Protein 1V5I (pdb70)

Foldseek 3Di:
DEAEWLQLVVLPLVVLVVVVQQLAPAFEEEAWQAAQCPAPQDHAQEEFELDPVDGDRNDRLAFVSNFLRFQQARADDDDYYGHSRNNHHYYRYHQAHNVGDHDLVSSLVSLVVCLVVVHQEYEAADFDADDDPSSLVSLVVSLVSQHQYEYEQFQQADDPQDWPGGPPLQHQSYAYEFADDSVQHGDRRTTFALSHAAYTHFFQTWGDGPPNDIGGDGGSSGRSSLRSLLSSLCSLVVPDTSVLLSVLQRVQADADDDCRRGHSHHGRSVRSSD/DQAKKKFKWQLVDDPVNQVVLQVVQVVVPKHWDAWDDDRRTTITMIGGDVVSVVVQVVCDVPGTVDMGHDDDDDPD

Structure (mmCIF, N/CA/C/O backbone):
data_1V5I
#
_entry.id   1V5I
#
_cell.length_a   77.700
_cell.length_b   71.800
_cell.length_c   94.500
_cell.angle_alpha   90.00
_cell.angle_beta   90.00
_cell.angle_gamma   90.00
#
_symmetry.space_group_name_H-M   'P 21 21 21'
#
loop_
_entity.id
_entity.type
_entity.pdbx_description
1 polymer "Subtilisin BPN'"
2 polymer 'IA-1=serine proteinase inhibitor'
3 non-polymer 'SULFATE ION'
4 non-polymer 'CALCIUM ION'
5 non-polymer GLYCEROL
6 water water
#
loop_
_atom_site.group_PDB
_atom_site.id
_atom_site.type_symbol
_atom_site.label_atom_id
_atom_site.label_alt_id
_atom_site.label_comp_id
_atom_site.label_asym_id
_atom_site.label_entity_id
_atom_site.label_seq_id
_atom_site.pdbx_PDB_ins_code
_atom_site.Cartn_x
_atom_site.Cartn_y
_atom_site.Cartn_z
_atom_site.occupancy
_atom_site.B_iso_or_equiv
_atom_site.auth_seq_id
_atom_site.auth_comp_id
_atom_site.auth_asym_id
_atom_site.auth_atom_id
_atom_site.pdbx_PDB_model_num
ATOM 1 N N . ALA A 1 1 ? 20.841 26.042 34.038 1.00 27.08 1 ALA A N 1
ATOM 2 C CA . ALA A 1 1 ? 20.299 24.825 34.705 1.00 25.46 1 ALA A CA 1
ATOM 3 C C . ALA A 1 1 ? 19.031 24.358 34.003 1.00 24.38 1 ALA A C 1
ATOM 4 O O . ALA A 1 1 ? 18.344 25.144 33.353 1.00 25.48 1 ALA A O 1
ATOM 6 N N . GLN A 1 2 ? 18.726 23.073 34.141 1.00 22.27 2 GLN A N 1
ATOM 7 C CA . GLN A 1 2 ? 17.537 22.505 33.522 1.00 20.63 2 GLN A CA 1
ATOM 8 C C . GLN A 1 2 ? 16.378 22.437 34.503 1.00 20.64 2 GLN A C 1
ATOM 9 O O . GLN A 1 2 ? 16.560 22.104 35.675 1.00 21.10 2 GLN A O 1
ATOM 15 N N . SER A 1 3 ? 15.187 22.759 34.013 1.00 19.05 3 SER A N 1
ATOM 16 C CA . SER A 1 3 ? 13.983 22.718 34.825 1.00 19.03 3 SER A CA 1
ATOM 17 C C . SER A 1 3 ? 13.059 21.641 34.282 1.00 18.14 3 SER A C 1
ATOM 18 O O . SER A 1 3 ? 12.959 21.453 33.071 1.00 19.70 3 SER A O 1
ATOM 21 N N . VAL A 1 4 ? 12.397 20.921 35.176 1.00 16.34 4 VAL A N 1
ATOM 22 C CA . VAL A 1 4 ? 11.464 19.886 34.758 1.00 15.67 4 VAL A CA 1
ATOM 23 C C . VAL A 1 4 ? 10.064 20.479 34.872 1.00 14.70 4 VAL A C 1
ATOM 24 O O . VAL A 1 4 ? 9.582 20.743 35.972 1.00 15.03 4 VAL A O 1
ATOM 28 N N . PRO A 1 5 ? 9.398 20.721 33.732 1.00 13.75 5 PRO A N 1
ATOM 29 C CA . PRO A 1 5 ? 8.049 21.291 33.778 1.00 13.58 5 PRO A CA 1
ATOM 30 C C . PRO A 1 5 ? 7.140 20.430 34.656 1.00 12.83 5 PRO A C 1
ATOM 31 O O . PRO A 1 5 ? 7.225 19.203 34.632 1.00 13.18 5 PRO A O 1
ATOM 35 N N . TYR A 1 6 ? 6.267 21.072 35.423 1.00 13.20 6 TYR A N 1
ATOM 36 C CA . TYR A 1 6 ? 5.385 20.344 36.326 1.00 12.90 6 TYR A CA 1
ATOM 37 C C . TYR A 1 6 ? 4.609 19.210 35.659 1.00 13.60 6 TYR A C 1
ATOM 38 O O . TYR A 1 6 ? 4.390 18.165 36.270 1.00 13.41 6 TYR A O 1
ATOM 47 N N . GLY A 1 7 ? 4.203 19.415 34.408 1.00 12.53 7 GLY A N 1
ATOM 48 C CA . GLY A 1 7 ? 3.433 18.403 33.701 1.00 12.57 7 GLY A CA 1
ATOM 49 C C . GLY A 1 7 ? 4.171 17.098 33.481 1.00 11.97 7 GLY A C 1
ATOM 50 O O . GLY A 1 7 ? 3.568 16.023 33.509 1.00 11.48 7 GLY A O 1
ATOM 51 N N . VAL A 1 8 ? 5.475 17.189 33.251 1.00 11.75 8 VAL A N 1
ATOM 52 C CA . VAL A 1 8 ? 6.294 16.004 33.034 1.00 12.26 8 VAL A CA 1
ATOM 53 C C . VAL A 1 8 ? 6.323 15.170 34.311 1.00 13.05 8 VAL A C 1
ATOM 54 O O . VAL A 1 8 ? 6.237 13.941 34.263 1.00 13.00 8 VAL A O 1
ATOM 58 N N . SER A 1 9 ? 6.430 15.842 35.453 1.00 12.77 9 SER A N 1
ATOM 59 C CA . SER A 1 9 ? 6.447 15.154 36.738 1.00 13.84 9 SER A CA 1
ATOM 60 C C . SER A 1 9 ? 5.051 14.634 37.072 1.00 13.06 9 SER A C 1
ATOM 61 O O . SER A 1 9 ? 4.899 13.546 37.631 1.00 13.90 9 SER A O 1
ATOM 64 N N . GLN A 1 10 ? 4.030 15.406 36.710 1.00 13.16 10 GLN A N 1
ATOM 65 C CA . GLN A 1 10 ? 2.652 15.033 37.004 1.00 12.81 10 GLN A CA 1
ATOM 66 C C . GLN A 1 10 ? 2.232 13.702 36.385 1.00 13.40 10 GLN A C 1
ATOM 67 O O . GLN A 1 10 ? 1.479 12.943 36.998 1.00 14.83 10 GLN A O 1
ATOM 73 N N . ILE A 1 11 ? 2.711 13.410 35.178 1.00 12.83 11 ILE A N 1
ATOM 74 C CA . ILE A 1 11 ? 2.355 12.147 34.533 1.00 12.44 11 ILE A CA 1
ATOM 75 C C . ILE A 1 11 ? 3.325 11.035 34.924 1.00 13.60 11 ILE A C 1
ATOM 76 O O . ILE A 1 11 ? 3.236 9.913 34.422 1.00 14.04 11 ILE A O 1
ATOM 81 N N . LYS A 1 12 ? 4.244 11.365 35.830 1.00 13.99 12 LYS A N 1
ATOM 82 C CA . LYS A 1 12 ? 5.242 10.435 36.358 1.00 15.09 12 LYS A CA 1
ATOM 83 C C . LYS A 1 12 ? 6.300 9.930 35.377 1.00 14.75 12 LYS A C 1
ATOM 84 O O . LYS A 1 12 ? 6.769 8.794 35.484 1.00 16.26 12 LYS A O 1
ATOM 90 N N . ALA A 1 13 ? 6.697 10.781 34.438 1.00 13.68 13 ALA A N 1
ATOM 91 C CA . ALA A 1 13 ? 7.719 10.410 33.463 1.00 14.17 13 ALA A CA 1
ATOM 92 C C . ALA A 1 13 ? 9.120 10.264 34.078 1.00 14.92 13 ALA A C 1
ATOM 93 O O . ALA A 1 13 ? 9.885 9.389 33.675 1.00 14.53 13 ALA A O 1
ATOM 95 N N . PRO A 1 14 ? 9.479 11.121 35.052 1.00 15.33 14 PRO A N 1
ATOM 96 C CA . PRO A 1 14 ? 10.808 11.023 35.669 1.00 16.10 14 PRO A CA 1
ATOM 97 C C . PRO A 1 14 ? 11.121 9.649 36.254 1.00 17.01 14 PRO A C 1
ATOM 98 O O . PRO A 1 14 ? 12.268 9.207 36.234 1.00 17.16 14 PRO A O 1
ATOM 102 N N . ALA A 1 15 ? 10.102 8.977 36.777 1.00 17.61 15 ALA A N 1
ATOM 103 C CA . ALA A 1 15 ? 10.299 7.653 37.352 1.00 18.37 15 ALA A CA 1
ATOM 104 C C . ALA A 1 15 ? 10.849 6.710 36.287 1.00 18.40 15 ALA A C 1
ATOM 105 O O . ALA A 1 15 ? 11.737 5.904 36.560 1.00 19.84 15 ALA A O 1
ATOM 107 N N . LEU A 1 16 ? 10.328 6.815 35.068 1.00 17.35 16 LEU A N 1
ATOM 108 C CA . LEU A 1 16 ? 10.799 5.958 33.989 1.00 16.58 16 LEU A CA 1
ATOM 109 C C . LEU A 1 16 ? 12.186 6.376 33.515 1.00 16.67 16 LEU A C 1
ATOM 110 O O . LEU A 1 16 ? 13.007 5.531 33.161 1.00 16.11 16 LEU A O 1
ATOM 115 N N . HIS A 1 17 ? 12.448 7.680 33.506 1.00 16.44 17 HIS A N 1
ATOM 116 C CA . HIS A 1 17 ? 13.753 8.179 33.087 1.00 16.67 17 HIS A CA 1
ATOM 117 C C . HIS A 1 17 ? 14.841 7.575 33.971 1.00 17.82 17 HIS A C 1
ATOM 118 O O . HIS A 1 17 ? 15.886 7.151 33.483 1.00 18.07 17 HIS A O 1
ATOM 125 N N . SER A 1 18 ? 14.583 7.540 35.275 1.00 19.66 18 SER A N 1
ATOM 126 C CA . SER A 1 18 ? 15.549 7.003 36.227 1.00 21.49 18 SER A CA 1
ATOM 127 C C . SER A 1 18 ? 15.798 5.515 36.021 1.00 21.97 18 SER A C 1
ATOM 128 O O . SER A 1 18 ? 16.806 4.981 36.483 1.00 23.72 18 SER A O 1
ATOM 131 N N . GLN A 1 19 ? 14.880 4.848 35.328 1.00 20.86 19 GLN A N 1
ATOM 132 C CA . GLN A 1 19 ? 15.016 3.422 35.056 1.00 20.37 19 GLN A CA 1
ATOM 133 C C . GLN A 1 19 ? 15.653 3.181 33.694 1.00 19.69 19 GLN A C 1
ATOM 134 O O . GLN A 1 19 ? 15.830 2.038 33.274 1.00 21.58 19 GLN A O 1
ATOM 140 N N . GLY A 1 20 ? 15.992 4.265 33.004 1.00 19.26 20 GLY A N 1
ATOM 141 C CA . GLY A 1 20 ? 16.623 4.142 31.705 1.00 18.41 20 GLY A CA 1
ATOM 142 C C . GLY A 1 20 ? 15.687 4.191 30.513 1.00 17.40 20 GLY A C 1
ATOM 143 O O . GLY A 1 20 ? 16.120 3.961 29.386 1.00 18.86 20 GLY A O 1
ATOM 144 N N . TYR A 1 21 ? 14.412 4.486 30.749 1.00 16.08 21 TYR A N 1
ATOM 145 C CA . TYR A 1 21 ? 13.440 4.563 29.660 1.00 15.08 21 TYR A CA 1
ATOM 146 C C . TYR A 1 21 ? 13.176 6.026 29.340 1.00 14.37 21 TYR A C 1
ATOM 147 O O . TYR A 1 21 ? 12.533 6.738 30.116 1.00 14.12 21 TYR A O 1
ATOM 156 N N . THR A 1 22 ? 13.680 6.458 28.188 1.00 13.65 22 THR A N 1
ATOM 157 C CA . THR A 1 22 ? 13.558 7.844 27.760 1.00 13.87 22 THR A CA 1
ATOM 158 C C . THR A 1 22 ? 13.036 8.030 26.339 1.00 13.17 22 THR A C 1
ATOM 159 O O . THR A 1 22 ? 13.100 9.135 25.795 1.00 13.82 22 THR A O 1
ATOM 163 N N . GLY A 1 23 ? 12.532 6.953 25.742 1.00 12.92 23 GLY A N 1
ATOM 164 C CA . GLY A 1 23 ? 11.997 7.029 24.392 1.00 12.76 23 GLY A CA 1
ATOM 165 C C . GLY A 1 23 ? 13.010 6.808 23.284 1.00 12.66 23 GLY A C 1
ATOM 166 O O . GLY A 1 23 ? 12.738 7.101 22.117 1.00 12.31 23 GLY A O 1
ATOM 167 N N . SER A 1 24 ? 14.178 6.282 23.640 1.00 13.39 24 SER A N 1
ATOM 168 C CA . SER A 1 24 ? 15.231 6.032 22.663 1.00 15.74 24 SER A CA 1
ATOM 169 C C . SER A 1 24 ? 14.761 5.159 21.506 1.00 15.97 24 SER A C 1
ATOM 170 O O . SER A 1 24 ? 14.111 4.135 21.710 1.00 16.49 24 SER A O 1
ATOM 173 N N . ASN A 1 25 ? 15.097 5.582 20.293 1.00 17.53 25 ASN A N 1
ATOM 174 C CA . ASN A 1 25 ? 14.758 4.851 19.077 1.00 19.04 25 ASN A CA 1
ATOM 175 C C . ASN A 1 25 ? 13.281 4.839 18.700 1.00 18.36 25 ASN A C 1
ATOM 176 O O . ASN A 1 25 ? 12.880 4.114 17.788 1.00 20.35 25 ASN A O 1
ATOM 181 N N . VAL A 1 26 ? 12.466 5.623 19.396 1.00 14.37 26 VAL A N 1
ATOM 182 C CA . VAL A 1 26 ? 11.048 5.689 19.058 1.00 12.78 26 VAL A CA 1
ATOM 183 C C . VAL A 1 26 ? 10.864 6.926 18.187 1.00 11.08 26 VAL A C 1
ATOM 184 O O . VAL A 1 26 ? 11.318 8.015 18.542 1.00 12.87 26 VAL A O 1
ATOM 188 N N . LYS A 1 27 ? 10.212 6.751 17.041 1.00 10.88 27 LYS A N 1
ATOM 189 C CA . LYS A 1 27 ? 9.994 7.847 16.105 1.00 10.47 27 LYS A CA 1
ATOM 190 C C . LYS A 1 27 ? 8.647 8.519 16.328 1.00 9.47 27 LYS A C 1
ATOM 191 O O . LYS A 1 27 ? 7.599 7.893 16.194 1.00 10.23 27 LYS A O 1
ATOM 197 N N . VAL A 1 28 ? 8.691 9.800 16.673 1.00 9.45 28 VAL A N 1
ATOM 198 C CA . VAL A 1 28 ? 7.484 10.574 16.933 1.00 9.73 28 VAL A CA 1
ATOM 199 C C . VAL A 1 28 ? 7.352 11.704 15.925 1.00 9.69 28 VAL A C 1
ATOM 200 O O . VAL A 1 28 ? 8.230 12.562 15.823 1.00 10.66 28 VAL A O 1
ATOM 204 N N . ALA A 1 29 ? 6.256 11.694 15.177 1.00 9.75 29 ALA A N 1
ATOM 205 C CA . ALA A 1 29 ? 6.006 12.734 14.198 1.00 8.70 29 ALA A CA 1
ATOM 206 C C . ALA A 1 29 ? 5.146 13.810 14.839 1.00 8.86 29 ALA A C 1
ATOM 207 O O . ALA A 1 29 ? 4.050 13.530 15.330 1.00 10.03 29 ALA A O 1
ATOM 209 N N . VAL A 1 30 ? 5.664 15.032 14.863 1.00 8.52 30 VAL A N 1
ATOM 210 C CA . VAL A 1 30 ? 4.926 16.164 15.400 1.00 8.27 30 VAL A CA 1
ATOM 211 C C . VAL A 1 30 ? 4.340 16.829 14.158 1.00 7.95 30 VAL A C 1
ATOM 212 O O . VAL A 1 30 ? 5.034 17.530 13.426 1.00 9.17 30 VAL A O 1
ATOM 216 N N . ILE A 1 31 ? 3.069 16.539 13.899 1.00 8.62 31 ILE A N 1
ATOM 217 C CA . ILE A 1 31 ? 2.360 17.076 12.742 1.00 7.76 31 ILE A CA 1
ATOM 218 C C . ILE A 1 31 ? 1.833 18.408 13.237 1.00 8.32 31 ILE A C 1
ATOM 219 O O . ILE A 1 31 ? 0.839 18.475 13.960 1.00 9.93 31 ILE A O 1
ATOM 224 N N . ASP A 1 32 ? 2.515 19.475 12.835 1.00 9.01 32 ASP A N 1
ATOM 225 C CA . ASP A 1 32 ? 2.200 20.797 13.353 1.00 9.15 32 ASP A CA 1
ATOM 226 C C . ASP A 1 32 ? 2.743 21.901 12.438 1.00 9.13 32 ASP A C 1
ATOM 227 O O . ASP A 1 32 ? 2.785 21.742 11.218 1.00 8.95 32 ASP A O 1
ATOM 232 N N . SER A 1 33 ? 3.184 23.005 13.036 1.00 9.63 33 SER A N 1
ATOM 233 C CA . SER A 1 33 ? 3.698 24.145 12.277 1.00 8.92 33 SER A CA 1
ATOM 234 C C . SER A 1 33 ? 5.197 24.079 12.002 1.00 10.32 33 SER A C 1
ATOM 235 O O . SER A 1 33 ? 5.802 25.084 11.623 1.00 10.24 33 SER A O 1
ATOM 238 N N . GLY A 1 34 ? 5.777 22.894 12.174 1.00 9.54 34 GLY A N 1
ATOM 239 C CA . GLY A 1 34 ? 7.205 22.711 11.973 1.00 10.24 34 GLY A CA 1
ATOM 240 C C . GLY A 1 34 ? 7.895 22.656 13.325 1.00 10.23 34 GLY A C 1
ATOM 241 O O . GLY A 1 34 ? 7.233 22.731 14.358 1.00 10.44 34 GLY A O 1
ATOM 242 N N . ILE A 1 35 ? 9.215 22.493 13.329 1.00 9.11 35 ILE A N 1
ATOM 243 C CA . ILE A 1 35 ? 9.984 22.465 14.575 1.00 9.64 35 ILE A CA 1
ATOM 244 C C . ILE A 1 35 ? 11.297 23.188 14.326 1.00 10.40 35 ILE A C 1
ATOM 245 O O . ILE A 1 35 ? 11.982 22.896 13.343 1.00 10.90 35 ILE A O 1
ATOM 250 N N . ASP A 1 36 ? 11.647 24.125 15.202 1.00 11.16 36 ASP A N 1
ATOM 251 C CA . ASP A 1 36 ? 12.910 24.840 15.065 1.00 11.15 36 ASP A CA 1
ATOM 252 C C . ASP A 1 36 ? 14.026 23.859 15.413 1.00 11.43 36 ASP A C 1
ATOM 253 O O . ASP A 1 36 ? 14.367 23.661 16.583 1.00 11.82 36 ASP A O 1
ATOM 258 N N . SER A 1 37 ? 14.583 23.247 14.377 1.00 11.07 37 SER A N 1
ATOM 259 C CA . SER A 1 37 ? 15.642 22.257 14.518 1.00 11.43 37 SER A CA 1
ATOM 260 C C . SER A 1 37 ? 16.946 22.804 15.086 1.00 11.16 37 SER A C 1
ATOM 261 O O . SER A 1 37 ? 17.845 22.032 15.423 1.00 12.15 37 SER A O 1
ATOM 264 N N . SER A 1 38 ? 17.056 24.123 15.182 1.00 11.94 38 SER A N 1
ATOM 265 C CA . SER A 1 38 ? 18.277 24.729 15.699 1.00 12.70 38 SER A CA 1
ATOM 266 C C . SER A 1 38 ? 18.229 24.963 17.202 1.00 12.82 38 SER A C 1
ATOM 267 O O . SER A 1 38 ? 19.223 25.365 17.796 1.00 13.88 38 SER A O 1
ATOM 270 N N . HIS A 1 39 ? 17.082 24.715 17.824 1.00 12.37 39 HIS A N 1
ATOM 271 C CA . HIS A 1 39 ? 16.973 24.942 19.259 1.00 11.20 39 HIS A CA 1
ATOM 272 C C . HIS A 1 39 ? 17.974 24.083 20.027 1.00 11.48 39 HIS A C 1
ATOM 273 O O . HIS A 1 39 ? 18.054 22.876 19.824 1.00 11.62 39 HIS A O 1
ATOM 280 N N . PRO A 1 40 ? 18.752 24.702 20.930 1.00 12.47 40 PRO A N 1
ATOM 281 C CA . PRO A 1 40 ? 19.748 23.962 21.712 1.00 13.52 40 PRO A CA 1
ATOM 282 C C . PRO A 1 40 ? 19.173 22.810 22.526 1.00 12.76 40 PRO A C 1
ATOM 283 O O . PRO A 1 40 ? 19.874 21.842 22.825 1.00 14.21 40 PRO A O 1
ATOM 287 N N . ASP A 1 41 ? 17.898 22.912 22.882 1.00 13.09 41 ASP A N 1
ATOM 288 C CA . ASP A 1 41 ? 17.281 21.871 23.687 1.00 12.59 41 ASP A CA 1
ATOM 289 C C . ASP A 1 41 ? 16.442 20.876 22.896 1.00 11.52 41 ASP A C 1
ATOM 290 O O . ASP A 1 41 ? 15.650 20.128 23.469 1.00 12.29 41 ASP A O 1
ATOM 295 N N . LEU A 1 42 ? 16.628 20.864 21.580 1.00 12.28 42 LEU A N 1
ATOM 296 C CA . LEU A 1 42 ? 15.907 19.942 20.711 1.00 11.19 42 LEU A CA 1
ATOM 297 C C . LEU A 1 42 ? 16.830 19.324 19.677 1.00 12.66 42 LEU A C 1
ATOM 298 O O . LEU A 1 42 ? 17.767 19.965 19.209 1.00 13.12 42 LEU A O 1
ATOM 303 N N . LYS A 1 43 ? 16.560 18.071 19.337 1.00 13.00 43 LYS A N 1
ATOM 304 C CA . LYS A 1 43 ? 17.294 17.375 18.290 1.00 12.31 43 LYS A CA 1
ATOM 305 C C . LYS A 1 43 ? 16.195 16.887 17.361 1.00 12.87 43 LYS A C 1
ATOM 306 O O . LYS A 1 43 ? 15.269 16.208 17.803 1.00 13.86 43 LYS A O 1
ATOM 312 N N . VAL A 1 44 ? 16.271 17.257 16.088 1.00 11.97 44 VAL A N 1
ATOM 313 C CA . VAL A 1 44 ? 15.264 16.832 15.126 1.00 11.67 44 VAL A CA 1
ATOM 314 C C . VAL A 1 44 ? 15.900 15.820 14.179 1.00 11.68 44 VAL A C 1
ATOM 315 O O . VAL A 1 44 ? 16.932 16.090 13.565 1.00 11.81 44 VAL A O 1
ATOM 319 N N . ALA A 1 45 ? 15.279 14.649 14.071 1.00 11.56 45 ALA A N 1
ATOM 320 C CA . ALA A 1 45 ? 15.796 13.562 13.239 1.00 11.31 45 ALA A CA 1
ATOM 321 C C . ALA A 1 45 ? 15.487 13.663 11.748 1.00 11.15 45 ALA A C 1
ATOM 322 O O . ALA A 1 45 ? 16.207 13.104 10.919 1.00 12.69 45 ALA A O 1
ATOM 324 N N . GLY A 1 46 ? 14.418 14.370 11.407 1.00 10.51 46 GLY A N 1
ATOM 325 C CA . GLY A 1 46 ? 14.037 14.505 10.015 1.00 10.36 46 GLY A CA 1
ATOM 326 C C . GLY A 1 46 ? 12.654 15.110 9.921 1.00 10.56 46 GLY A C 1
ATOM 327 O O . GLY A 1 46 ? 12.162 15.675 10.894 1.00 10.37 46 GLY A O 1
ATOM 328 N N . GLY A 1 47 ? 12.028 14.990 8.757 1.00 10.26 47 GLY A N 1
ATOM 329 C CA . GLY A 1 47 ? 10.703 15.549 8.576 1.00 11.20 47 GLY A CA 1
ATOM 330 C C . GLY A 1 47 ? 10.426 15.945 7.140 1.00 11.21 47 GLY A C 1
ATOM 331 O O . GLY A 1 47 ? 11.216 15.663 6.229 1.00 12.49 47 GLY A O 1
ATOM 332 N N . ALA A 1 48 ? 9.297 16.612 6.940 1.00 10.82 48 ALA A N 1
ATOM 333 C CA . ALA A 1 48 ? 8.887 17.051 5.619 1.00 10.56 48 ALA A CA 1
ATOM 334 C C . ALA A 1 48 ? 7.799 18.099 5.765 1.00 10.43 48 ALA A C 1
ATOM 335 O O . ALA A 1 48 ? 7.055 18.100 6.750 1.00 10.93 48 ALA A O 1
ATOM 337 N N . SER A 1 49 ? 7.709 18.999 4.794 1.00 10.27 49 SER A N 1
ATOM 338 C CA . SER A 1 49 ? 6.682 20.026 4.839 1.00 9.40 49 SER A CA 1
ATOM 339 C C . SER A 1 49 ? 5.630 19.824 3.766 1.00 10.19 49 SER A C 1
ATOM 340 O O . SER A 1 49 ? 5.949 19.582 2.597 1.00 12.25 49 SER A O 1
ATOM 343 N N . MET A 1 50 ? 4.373 19.939 4.178 1.00 10.31 50 MET A N 1
ATOM 344 C CA . MET A 1 50 ? 3.238 19.798 3.278 1.00 10.56 50 MET A CA 1
ATOM 345 C C . MET A 1 50 ? 2.587 21.157 3.031 1.00 11.09 50 MET A C 1
ATOM 346 O O . MET A 1 50 ? 1.531 21.237 2.407 1.00 13.26 50 MET A O 1
ATOM 351 N N . VAL A 1 51 ? 3.208 22.221 3.535 1.00 10.38 51 VAL A N 1
ATOM 352 C CA . VAL A 1 51 ? 2.677 23.570 3.349 1.00 11.32 51 VAL A CA 1
ATOM 353 C C . VAL A 1 51 ? 3.297 24.142 2.074 1.00 12.48 51 VAL A C 1
ATOM 354 O O . VAL A 1 51 ? 4.498 24.394 2.016 1.00 12.97 51 VAL A O 1
ATOM 358 N N . PRO A 1 52 ? 2.476 24.356 1.034 1.00 13.74 52 PRO A N 1
ATOM 359 C CA . PRO A 1 52 ? 2.938 24.889 -0.251 1.00 15.47 52 PRO A CA 1
ATOM 360 C C . PRO A 1 52 ? 3.863 26.102 -0.205 1.00 15.87 52 PRO A C 1
ATOM 361 O O . PRO A 1 52 ? 4.895 26.120 -0.877 1.00 18.04 52 PRO A O 1
ATOM 365 N N . SER A 1 53 ? 3.495 27.106 0.583 1.00 16.45 53 SER A N 1
ATOM 366 C CA . SER A 1 53 ? 4.282 28.333 0.678 1.00 18.05 53 SER A CA 1
ATOM 367 C C . SER A 1 53 ? 5.404 28.321 1.716 1.00 16.60 53 SER A C 1
ATOM 368 O O . SER A 1 53 ? 6.145 29.297 1.839 1.00 17.55 53 SER A O 1
ATOM 371 N N . GLU A 1 54 ? 5.521 27.228 2.466 1.00 15.60 54 GLU A N 1
ATOM 372 C CA . GLU A 1 54 ? 6.556 27.090 3.491 1.00 15.15 54 GLU A CA 1
ATOM 373 C C . GLU A 1 54 ? 7.127 25.685 3.391 1.00 15.07 54 GLU A C 1
ATOM 374 O O . GLU A 1 54 ? 6.775 24.803 4.173 1.00 14.84 54 GLU A O 1
ATOM 380 N N . THR A 1 55 ? 8.029 25.495 2.435 1.00 14.77 55 THR A N 1
ATOM 381 C CA . THR A 1 55 ? 8.624 24.194 2.167 1.00 15.43 55 THR A CA 1
ATOM 382 C C . THR A 1 55 ? 9.650 23.654 3.155 1.00 13.67 55 THR A C 1
ATOM 383 O O . THR A 1 55 ? 10.040 22.495 3.047 1.00 14.72 55 THR A O 1
ATOM 387 N N . ASN A 1 56 ? 10.085 24.473 4.109 1.00 13.26 56 ASN A N 1
ATOM 388 C CA . ASN A 1 56 ? 11.082 24.035 5.091 1.00 12.53 56 ASN A CA 1
ATOM 389 C C . ASN A 1 56 ? 10.407 23.626 6.401 1.00 11.31 56 ASN A C 1
ATOM 390 O O . ASN A 1 56 ? 9.934 24.473 7.152 1.00 11.77 56 ASN A O 1
ATOM 395 N N . PRO A 1 57 ? 10.371 22.318 6.700 1.00 10.94 57 PRO A N 1
ATOM 396 C CA . PRO A 1 57 ? 9.729 21.864 7.940 1.00 11.09 57 PRO A CA 1
ATOM 397 C C . PRO A 1 57 ? 10.496 22.200 9.214 1.00 10.65 57 PRO A C 1
ATOM 398 O O . PRO A 1 57 ? 9.954 22.099 10.317 1.00 11.08 57 PRO A O 1
ATOM 402 N N . PHE A 1 58 ? 11.750 22.610 9.054 1.00 10.39 58 PHE A N 1
ATOM 403 C CA . PHE A 1 58 ? 12.611 22.922 10.184 1.00 10.46 58 PHE A CA 1
ATOM 404 C C . PHE A 1 58 ? 12.643 24.396 10.538 1.00 10.36 58 PHE A C 1
ATOM 405 O O . PHE A 1 58 ? 13.472 24.845 11.334 1.00 11.82 58 PHE A O 1
ATOM 413 N N . GLN A 1 59 ? 11.739 25.143 9.918 1.00 10.81 59 GLN A N 1
ATOM 414 C CA . GLN A 1 59 ? 11.584 26.557 10.202 1.00 11.87 59 GLN A CA 1
ATOM 415 C C . GLN A 1 59 ? 10.149 26.679 10.704 1.00 12.57 59 GLN A C 1
ATOM 416 O O . GLN A 1 59 ? 9.191 26.536 9.939 1.00 13.50 59 GLN A O 1
ATOM 422 N N . ASP A 1 60 ? 10.013 26.887 12.007 1.00 11.53 60 ASP A N 1
ATOM 423 C CA . ASP A 1 60 ? 8.707 27.029 12.632 1.00 11.83 60 ASP A CA 1
ATOM 424 C C . ASP A 1 60 ? 8.422 28.515 12.723 1.00 11.77 60 ASP A C 1
ATOM 425 O O . ASP A 1 60 ? 8.933 29.200 13.605 1.00 12.82 60 ASP A O 1
ATOM 430 N N . ASN A 1 61 ? 7.607 29.002 11.797 1.00 12.11 61 ASN A N 1
ATOM 431 C CA . ASN A 1 61 ? 7.266 30.415 11.737 1.00 13.04 61 ASN A CA 1
ATOM 432 C C . ASN A 1 61 ? 6.108 30.814 12.642 1.00 13.51 61 ASN A C 1
ATOM 433 O O . ASN A 1 61 ? 5.708 31.975 12.668 1.00 15.06 61 ASN A O 1
ATOM 438 N N . ASN A 1 62 ? 5.574 29.852 13.387 1.00 12.07 62 ASN A N 1
ATOM 439 C CA . ASN A 1 62 ? 4.468 30.129 14.297 1.00 12.01 62 ASN A CA 1
ATOM 440 C C . ASN A 1 62 ? 4.918 30.091 15.762 1.00 12.29 62 ASN A C 1
ATOM 441 O O . ASN A 1 62 ? 4.637 31.022 16.519 1.00 13.54 62 ASN A O 1
ATOM 446 N N . SER A 1 63 ? 5.606 29.005 16.127 1.00 11.11 63 SER A N 1
ATOM 447 C CA . SER A 1 63 ? 6.157 28.719 17.467 1.00 10.61 63 SER A CA 1
ATOM 448 C C . SER A 1 63 ? 5.466 27.514 18.102 1.00 10.09 63 SER A C 1
ATOM 449 O O . SER A 1 63 ? 6.038 26.824 18.951 1.00 10.45 63 SER A O 1
ATOM 452 N N . HIS A 1 64 ? 4.243 27.258 17.661 1.00 10.11 64 HIS A N 1
ATOM 453 C CA . HIS A 1 64 ? 3.418 26.173 18.182 1.00 9.13 64 HIS A CA 1
ATOM 454 C C . HIS A 1 64 ? 4.067 24.790 18.090 1.00 8.70 64 HIS A C 1
ATOM 455 O O . HIS A 1 64 ? 4.152 24.070 19.090 1.00 9.81 64 HIS A O 1
ATOM 462 N N . GLY A 1 65 ? 4.527 24.425 16.897 1.00 9.01 65 GLY A N 1
ATOM 463 C CA . GLY A 1 65 ? 5.146 23.123 16.702 1.00 10.20 65 GLY A CA 1
ATOM 464 C C . GLY A 1 65 ? 6.375 22.888 17.555 1.00 9.24 65 GLY A C 1
ATOM 465 O O . GLY A 1 65 ? 6.608 21.779 18.040 1.00 9.75 65 GLY A O 1
ATOM 466 N N . THR A 1 66 ? 7.172 23.934 17.737 1.00 8.49 66 THR A N 1
ATOM 467 C CA . THR A 1 66 ? 8.382 23.831 18.539 1.00 9.37 66 THR A CA 1
ATOM 468 C C . THR A 1 66 ? 8.029 23.610 20.006 1.00 9.71 66 THR A C 1
ATOM 469 O O . THR A 1 66 ? 8.698 22.851 20.709 1.00 9.31 66 THR A O 1
ATOM 473 N N . HIS A 1 67 ? 6.971 24.270 20.465 1.00 9.59 67 HIS A N 1
ATOM 474 C CA . HIS A 1 67 ? 6.533 24.123 21.847 1.00 9.16 67 HIS A CA 1
ATOM 475 C C . HIS A 1 67 ? 6.047 22.690 22.074 1.00 9.34 67 HIS A C 1
ATOM 476 O O . HIS A 1 67 ? 6.427 22.030 23.044 1.00 9.94 67 HIS A O 1
ATOM 483 N N . VAL A 1 68 ? 5.214 22.210 21.161 1.00 8.66 68 VAL A N 1
ATOM 484 C CA . VAL A 1 68 ? 4.686 20.855 21.243 1.00 8.90 68 VAL A CA 1
ATOM 485 C C . VAL A 1 68 ? 5.840 19.850 21.240 1.00 9.82 68 VAL A C 1
ATOM 486 O O . VAL A 1 68 ? 5.865 18.912 22.041 1.00 9.25 68 VAL A O 1
ATOM 490 N N . ALA A 1 69 ? 6.803 20.065 20.348 1.00 8.81 69 ALA A N 1
ATOM 491 C CA . ALA A 1 69 ? 7.957 19.181 20.235 1.00 10.14 69 ALA A CA 1
ATOM 492 C C . ALA A 1 69 ? 8.750 19.118 21.537 1.00 9.49 69 ALA A C 1
ATOM 493 O O . ALA A 1 69 ? 9.222 18.054 21.933 1.00 9.16 69 ALA A O 1
ATOM 495 N N . GLY A 1 70 ? 8.905 20.263 22.195 1.00 9.25 70 GLY A N 1
ATOM 496 C CA . GLY A 1 70 ? 9.645 20.302 23.445 1.00 9.88 70 GLY A CA 1
ATOM 497 C C . GLY A 1 70 ? 8.986 19.502 24.552 1.00 9.50 70 GLY A C 1
ATOM 498 O O . GLY A 1 70 ? 9.669 18.931 25.404 1.00 10.64 70 GLY A O 1
ATOM 499 N N . THR A 1 71 ? 7.659 19.467 24.561 1.00 9.71 71 THR A N 1
ATOM 500 C CA . THR A 1 71 ? 6.954 18.702 25.577 1.00 9.95 71 THR A CA 1
ATOM 501 C C . THR A 1 71 ? 7.183 17.221 25.307 1.00 10.81 71 THR A C 1
ATOM 502 O O . THR A 1 71 ? 7.327 16.425 26.233 1.00 10.62 71 THR A O 1
ATOM 506 N N . VAL A 1 72 ? 7.236 16.854 24.031 1.00 10.02 72 VAL A N 1
ATOM 507 C CA . VAL A 1 72 ? 7.482 15.467 23.672 1.00 10.60 72 VAL A CA 1
ATOM 508 C C . VAL A 1 72 ? 8.917 15.053 23.972 1.00 11.13 72 VAL A C 1
ATOM 509 O O . VAL A 1 72 ? 9.147 14.020 24.602 1.00 10.66 72 VAL A O 1
ATOM 513 N N . ALA A 1 73 ? 9.885 15.863 23.544 1.00 11.00 73 ALA A N 1
ATOM 514 C CA . ALA A 1 73 ? 11.269 15.449 23.705 1.00 11.07 73 ALA A CA 1
ATOM 515 C C . ALA A 1 73 ? 12.375 16.460 23.978 1.00 10.78 73 ALA A C 1
ATOM 516 O O . ALA A 1 73 ? 13.485 16.281 23.479 1.00 11.61 73 ALA A O 1
ATOM 518 N N . ALA A 1 74 ? 12.110 17.510 24.749 1.00 10.93 74 ALA A N 1
ATOM 519 C CA . ALA A 1 74 ? 13.189 18.449 25.057 1.00 11.65 74 ALA A CA 1
ATOM 520 C C . ALA A 1 74 ? 14.306 17.594 25.665 1.00 11.72 74 ALA A C 1
ATOM 521 O O . ALA A 1 74 ? 14.055 16.726 26.505 1.00 11.73 74 ALA A O 1
ATOM 523 N N . LEU A 1 75 ? 15.536 17.838 25.228 1.00 12.22 75 LEU A N 1
ATOM 524 C CA . LEU A 1 75 ? 16.693 17.063 25.670 1.00 12.57 75 LEU A CA 1
ATOM 525 C C . LEU A 1 75 ? 16.963 17.060 27.165 1.00 13.66 75 LEU A C 1
ATOM 526 O O . LEU A 1 75 ? 16.673 18.020 27.855 1.00 14.05 75 LEU A O 1
ATOM 531 N N . ASN A 1 76 ? 17.515 15.960 27.665 1.00 14.83 76 ASN A N 1
ATOM 532 C CA . ASN A 1 76 ? 17.850 15.868 29.080 1.00 16.55 76 ASN A CA 1
ATOM 533 C C . ASN A 1 76 ? 19.317 16.261 29.186 1.00 17.31 76 ASN A C 1
ATOM 534 O O . ASN A 1 76 ? 20.209 15.492 28.827 1.00 18.83 76 ASN A O 1
ATOM 539 N N . ASN A 1 77 ? 19.552 17.478 29.660 1.00 17.53 77 ASN A N 1
ATOM 540 C CA . ASN A 1 77 ? 20.900 18.007 29.798 1.00 18.27 77 ASN A CA 1
ATOM 541 C C . ASN A 1 77 ? 20.924 19.042 30.919 1.00 18.91 77 ASN A C 1
ATOM 542 O O . ASN A 1 77 ? 20.182 18.917 31.889 1.00 19.26 77 ASN A O 1
ATOM 547 N N . SER A 1 78 ? 21.760 20.068 30.785 1.00 20.37 78 SER A N 1
ATOM 548 C CA . SER A 1 78 ? 21.859 21.090 31.821 1.00 21.62 78 SER A CA 1
ATOM 549 C C . SER A 1 78 ? 21.225 22.432 31.459 1.00 21.05 78 SER A C 1
ATOM 550 O O . SER A 1 78 ? 21.516 23.449 32.091 1.00 20.72 78 SER A O 1
ATOM 553 N N . ILE A 1 79 ? 20.354 22.440 30.455 1.00 19.60 79 ILE A N 1
ATOM 554 C CA . ILE A 1 79 ? 19.698 23.676 30.041 1.00 18.51 79 ILE A CA 1
ATOM 555 C C . ILE A 1 79 ? 18.203 23.494 29.815 1.00 17.76 79 ILE A C 1
ATOM 556 O O . ILE A 1 79 ? 17.699 22.382 29.825 1.00 16.83 79 ILE A O 1
ATOM 561 N N . GLY A 1 80 ? 17.506 24.608 29.631 1.00 17.09 80 GLY A N 1
ATOM 562 C CA . GLY A 1 80 ? 16.080 24.589 29.348 1.00 15.59 80 GLY A CA 1
ATOM 563 C C . GLY A 1 80 ? 15.125 23.732 30.155 1.00 14.90 80 GLY A C 1
ATOM 564 O O . GLY A 1 80 ? 15.084 23.796 31.383 1.00 15.37 80 GLY A O 1
ATOM 565 N N . VAL A 1 81 ? 14.334 22.933 29.443 1.00 13.67 81 VAL A N 1
ATOM 566 C CA . VAL A 1 81 ? 13.340 22.077 30.074 1.00 13.41 81 VAL A CA 1
ATOM 567 C C . VAL A 1 81 ? 13.626 20.604 29.837 1.00 12.88 81 VAL A C 1
ATOM 568 O O . VAL A 1 81 ? 14.713 20.244 29.438 1.00 13.42 81 VAL A O 1
ATOM 572 N N . LEU A 1 82 ? 12.647 19.748 30.088 1.00 13.19 82 LEU A N 1
ATOM 573 C CA . LEU A 1 82 ? 12.835 18.317 29.897 1.00 13.54 82 LEU A CA 1
ATOM 574 C C . LEU A 1 82 ? 11.573 17.746 29.290 1.00 12.11 82 LEU A C 1
ATOM 575 O O . LEU A 1 82 ? 10.483 17.977 29.798 1.00 12.74 82 LEU A O 1
ATOM 580 N N . GLY A 1 83 ? 11.720 17.011 28.195 1.00 11.49 83 GLY A N 1
ATOM 581 C CA . GLY A 1 83 ? 10.558 16.423 27.562 1.00 12.34 83 GLY A CA 1
ATOM 582 C C . GLY A 1 83 ? 10.136 15.138 28.247 1.00 11.45 83 GLY A C 1
ATOM 583 O O . GLY A 1 83 ? 10.861 14.586 29.082 1.00 12.39 83 GLY A O 1
ATOM 584 N N . VAL A 1 84 ? 8.950 14.662 27.901 1.00 11.02 84 VAL A N 1
ATOM 585 C CA . VAL A 1 84 ? 8.443 13.419 28.463 1.00 10.77 84 VAL A CA 1
ATOM 586 C C . VAL A 1 84 ? 9.321 12.257 27.998 1.00 11.82 84 VAL A C 1
ATOM 587 O O . VAL A 1 84 ? 9.620 11.346 28.770 1.00 12.26 84 VAL A O 1
ATOM 591 N N . ALA A 1 85 ? 9.731 12.304 26.732 1.00 11.13 85 ALA A N 1
ATOM 592 C CA . ALA A 1 85 ? 10.582 11.274 26.128 1.00 11.35 85 ALA A CA 1
ATOM 593 C C . ALA A 1 85 ? 11.788 12.002 25.531 1.00 11.96 85 ALA A C 1
ATOM 594 O O . ALA A 1 85 ? 11.903 12.152 24.312 1.00 11.40 85 ALA A O 1
ATOM 596 N N . PRO A 1 86 ? 12.717 12.446 26.392 1.00 12.36 86 PRO A N 1
ATOM 597 C CA . PRO A 1 86 ? 13.922 13.180 25.987 1.00 12.46 86 PRO A CA 1
ATOM 598 C C . PRO A 1 86 ? 14.854 12.549 24.956 1.00 13.08 86 PRO A C 1
ATOM 599 O O . PRO A 1 86 ? 15.667 13.248 24.355 1.00 13.99 86 PRO A O 1
ATOM 603 N N . SER A 1 87 ? 14.742 11.242 24.746 1.00 12.43 87 SER A N 1
ATOM 604 C CA . SER A 1 87 ? 15.595 10.563 23.775 1.00 13.01 87 SER A CA 1
ATOM 605 C C . SER A 1 87 ? 14.845 10.162 22.510 1.00 12.35 87 SER A C 1
ATOM 606 O O . SER A 1 87 ? 15.411 9.530 21.625 1.00 13.80 87 SER A O 1
ATOM 609 N N . ALA A 1 88 ? 13.572 10.531 22.421 1.00 11.84 88 ALA A N 1
ATOM 610 C CA . ALA A 1 88 ? 12.781 10.177 21.251 1.00 11.44 88 ALA A CA 1
ATOM 611 C C . ALA A 1 88 ? 13.310 10.844 19.990 1.00 12.10 88 ALA A C 1
ATOM 612 O O . ALA A 1 88 ? 13.902 11.923 20.050 1.00 12.59 88 ALA A O 1
ATOM 614 N N . SER A 1 89 ? 13.099 10.191 18.851 1.00 11.78 89 SER A N 1
ATOM 615 C CA . SER A 1 89 ? 13.509 10.739 17.565 1.00 11.96 89 SER A CA 1
ATOM 616 C C . SER A 1 89 ? 12.348 11.597 17.071 1.00 11.32 89 SER A C 1
ATOM 617 O O . SER A 1 89 ? 11.279 11.078 16.739 1.00 11.45 89 SER A O 1
ATOM 620 N N . LEU A 1 90 ? 12.566 12.907 17.036 1.00 11.81 90 LEU A N 1
ATOM 621 C CA . LEU A 1 90 ? 11.551 13.867 16.612 1.00 10.79 90 LEU A CA 1
ATOM 622 C C . LEU A 1 90 ? 11.538 14.130 15.119 1.00 10.87 90 LEU A C 1
ATOM 623 O O . LEU A 1 90 ? 12.580 14.367 14.511 1.00 11.34 90 LEU A O 1
ATOM 628 N N . TYR A 1 91 ? 10.348 14.106 14.534 1.00 9.40 91 TYR A N 1
ATOM 629 C CA . TYR A 1 91 ? 10.211 14.388 13.117 1.00 9.32 91 TYR A CA 1
ATOM 630 C C . TYR A 1 91 ? 9.255 15.554 12.947 1.00 9.71 91 TYR A C 1
ATOM 631 O O . TYR A 1 91 ? 8.148 15.557 13.490 1.00 10.50 91 TYR A O 1
ATOM 640 N N . ALA A 1 92 ? 9.709 16.562 12.217 1.00 8.68 92 ALA A N 1
ATOM 641 C CA . ALA A 1 92 ? 8.904 17.742 11.974 1.00 9.01 92 ALA A CA 1
ATOM 642 C C . ALA A 1 92 ? 8.102 17.552 10.700 1.00 9.78 92 ALA A C 1
ATOM 643 O O . ALA A 1 92 ? 8.650 17.593 9.600 1.00 10.41 92 ALA A O 1
ATOM 645 N N . VAL A 1 93 ? 6.803 17.321 10.852 1.00 8.86 93 VAL A N 1
ATOM 646 C CA . VAL A 1 93 ? 5.927 17.146 9.704 1.00 8.31 93 VAL A CA 1
ATOM 647 C C . VAL A 1 93 ? 5.071 18.404 9.678 1.00 9.75 93 VAL A C 1
ATOM 648 O O . VAL A 1 93 ? 4.052 18.499 10.363 1.00 10.61 93 VAL A O 1
ATOM 652 N N . LYS A 1 94 ? 5.517 19.386 8.901 1.00 9.60 94 LYS A N 1
ATOM 653 C CA . LYS A 1 94 ? 4.823 20.661 8.828 1.00 9.49 94 LYS A CA 1
ATOM 654 C C . LYS A 1 94 ? 3.592 20.649 7.939 1.00 10.51 94 LYS A C 1
ATOM 655 O O . LYS A 1 94 ? 3.690 20.474 6.725 1.00 11.35 94 LYS A O 1
ATOM 661 N N . VAL A 1 95 ? 2.432 20.845 8.559 1.00 9.11 95 VAL A N 1
ATOM 662 C CA . VAL A 1 95 ? 1.168 20.879 7.833 1.00 9.21 95 VAL A CA 1
ATOM 663 C C . VAL A 1 95 ? 0.416 22.169 8.137 1.00 9.99 95 VAL A C 1
ATOM 664 O O . VAL A 1 95 ? -0.647 22.420 7.571 1.00 10.54 95 VAL A O 1
ATOM 668 N N . LEU A 1 96 ? 0.974 22.978 9.035 1.00 9.75 96 LEU A N 1
ATOM 669 C CA . LEU A 1 96 ? 0.373 24.258 9.402 1.00 9.95 96 LEU A CA 1
ATOM 670 C C . LEU A 1 96 ? 1.372 25.352 9.068 1.00 11.28 96 LEU A C 1
ATOM 671 O O . LEU A 1 96 ? 2.571 25.196 9.310 1.00 11.72 96 LEU A O 1
ATOM 676 N N . GLY A 1 97 ? 0.875 26.455 8.518 1.00 11.53 97 GLY A N 1
ATOM 677 C CA . GLY A 1 97 ? 1.744 27.562 8.175 1.00 11.64 97 GLY A CA 1
ATOM 678 C C . GLY A 1 97 ? 1.964 28.499 9.347 1.00 12.50 97 GLY A C 1
ATOM 679 O O . GLY A 1 97 ? 1.546 28.222 10.472 1.00 12.47 97 GLY A O 1
ATOM 680 N N . ALA A 1 98 ? 2.618 29.622 9.074 1.00 12.12 98 ALA A N 1
ATOM 681 C CA . ALA A 1 98 ? 2.914 30.617 10.094 1.00 12.49 98 ALA A CA 1
ATOM 682 C C . ALA A 1 98 ? 1.684 31.070 10.873 1.00 12.09 98 ALA A C 1
ATOM 683 O O . ALA A 1 98 ? 1.780 31.342 12.073 1.00 12.68 98 ALA A O 1
ATOM 685 N N . ASP A 1 99 ? 0.536 31.155 10.203 1.00 12.99 99 ASP A N 1
ATOM 686 C CA . ASP A 1 99 ? -0.682 31.592 10.880 1.00 13.14 99 ASP A CA 1
ATOM 687 C C . ASP A 1 99 ? -1.389 30.499 11.678 1.00 13.44 99 ASP A C 1
ATOM 688 O O . ASP A 1 99 ? -2.488 30.709 12.189 1.00 15.23 99 ASP A O 1
ATOM 693 N N . GLY A 1 100 ? -0.752 29.336 11.781 1.00 12.32 100 GLY A N 1
ATOM 694 C CA . GLY A 1 100 ? -1.319 28.239 12.546 1.00 12.20 100 GLY A CA 1
ATOM 695 C C . GLY A 1 100 ? -2.418 27.438 11.878 1.00 11.96 100 GLY A C 1
ATOM 696 O O . GLY A 1 100 ? -3.020 26.571 12.514 1.00 13.43 100 GLY A O 1
ATOM 697 N N . SER A 1 101 ? -2.681 27.708 10.604 1.00 11.72 101 SER A N 1
ATOM 698 C CA . SER A 1 101 ? -3.727 26.990 9.884 1.00 12.42 101 SER A CA 1
ATOM 699 C C . SER A 1 101 ? -3.167 26.116 8.775 1.00 11.45 101 SER A C 1
ATOM 700 O O . SER A 1 101 ? -2.058 26.335 8.283 1.00 11.63 101 SER A O 1
ATOM 703 N N . GLY A 1 102 ? -3.954 25.126 8.377 1.00 11.80 102 GLY A N 1
ATOM 704 C CA . GLY A 1 102 ? -3.539 24.237 7.312 1.00 12.11 102 GLY A CA 1
ATOM 705 C C . GLY A 1 102 ? -4.731 23.499 6.743 1.00 11.06 102 GLY A C 1
ATOM 706 O O . GLY A 1 102 ? -5.722 23.279 7.436 1.00 12.45 102 GLY A O 1
ATOM 707 N N . GLN A 1 103 ? -4.637 23.123 5.473 1.00 10.93 103 GLN A N 1
ATOM 708 C CA . GLN A 1 103 ? -5.713 22.391 4.817 1.00 10.99 103 GLN A CA 1
ATOM 709 C C . GLN A 1 103 ? -5.699 20.938 5.252 1.00 11.09 103 GLN A C 1
ATOM 710 O O . GLN A 1 103 ? -4.638 20.369 5.513 1.00 11.14 103 GLN A O 1
ATOM 716 N N . TYR A 1 104 ? -6.882 20.342 5.328 1.00 11.19 104 TYR A N 1
ATOM 717 C CA . TYR A 1 104 ? -7.004 18.935 5.685 1.00 10.61 104 TYR A CA 1
ATOM 718 C C . TYR A 1 104 ? -6.195 18.101 4.688 1.00 9.97 104 TYR A C 1
ATOM 719 O O . TYR A 1 104 ? -5.614 17.079 5.054 1.00 10.92 104 TYR A O 1
ATOM 728 N N . SER A 1 105 ? -6.154 18.538 3.429 1.00 10.07 105 SER A N 1
ATOM 729 C CA . SER A 1 105 ? -5.413 17.798 2.410 1.00 11.13 105 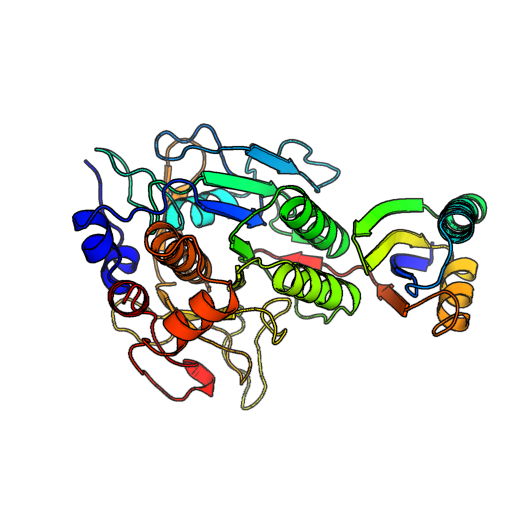SER A CA 1
ATOM 730 C C . SER A 1 105 ? -3.923 17.736 2.732 1.00 10.76 105 SER A C 1
ATOM 731 O O . SER A 1 105 ? -3.266 16.728 2.450 1.00 11.28 105 SER A O 1
ATOM 734 N N . TRP A 1 106 ? -3.393 18.802 3.328 1.00 10.79 106 TRP A N 1
ATOM 735 C CA . TRP A 1 106 ? -1.976 18.837 3.692 1.00 10.28 106 TRP A CA 1
ATOM 736 C C . TRP A 1 106 ? -1.747 17.921 4.887 1.00 10.97 106 TRP A C 1
ATOM 737 O O . TRP A 1 106 ? -0.746 17.205 4.954 1.00 10.68 106 TRP A O 1
ATOM 748 N N . ILE A 1 107 ? -2.676 17.962 5.839 1.00 11.12 107 ILE A N 1
ATOM 749 C CA . ILE A 1 107 ? -2.581 17.138 7.037 1.00 11.53 107 ILE A CA 1
ATOM 750 C C . ILE A 1 107 ? -2.593 15.667 6.645 1.00 10.06 107 ILE A C 1
ATOM 751 O O . ILE A 1 107 ? -1.816 14.869 7.167 1.00 10.73 107 ILE A O 1
ATOM 756 N N . ILE A 1 108 ? -3.473 15.312 5.714 1.00 10.36 108 ILE A N 1
ATOM 757 C CA . ILE A 1 108 ? -3.548 13.936 5.249 1.00 10.80 108 ILE A CA 1
ATOM 758 C C . ILE A 1 108 ? -2.229 13.535 4.595 1.00 10.06 108 ILE A C 1
ATOM 759 O O . ILE A 1 108 ? -1.752 12.421 4.799 1.00 10.90 108 ILE A O 1
ATOM 764 N N . ASN A 1 109 ? -1.624 14.438 3.827 1.00 10.00 109 ASN A N 1
ATOM 765 C CA . ASN A 1 109 ? -0.354 14.106 3.192 1.00 9.97 109 ASN A CA 1
ATOM 766 C C . ASN A 1 109 ? 0.719 13.915 4.266 1.00 9.76 109 ASN A C 1
ATOM 767 O O . ASN A 1 109 ? 1.646 13.123 4.092 1.00 10.49 109 ASN A O 1
ATOM 772 N N . GLY A 1 110 ? 0.583 14.644 5.373 1.00 9.38 110 GLY A N 1
ATOM 773 C CA . GLY A 1 110 ? 1.527 14.514 6.472 1.00 10.05 110 GLY A CA 1
ATOM 774 C C . GLY A 1 110 ? 1.379 13.155 7.136 1.00 9.60 110 GLY A C 1
ATOM 775 O O . GLY A 1 110 ? 2.370 12.519 7.502 1.00 10.11 110 GLY A O 1
ATOM 776 N N . ILE A 1 111 ? 0.135 12.710 7.306 1.00 9.57 111 ILE A N 1
ATOM 777 C CA . ILE A 1 111 ? -0.126 11.407 7.907 1.00 10.10 111 ILE A CA 1
ATOM 778 C C . ILE A 1 111 ? 0.422 10.324 6.979 1.00 9.95 111 ILE A C 1
ATOM 779 O O . ILE A 1 111 ? 1.020 9.348 7.435 1.00 10.57 111 ILE A O 1
ATOM 784 N N . GLU A 1 112 ? 0.235 10.504 5.673 1.00 10.37 112 GLU A N 1
ATOM 785 C CA . GLU A 1 112 ? 0.749 9.539 4.705 1.00 10.43 112 GLU A CA 1
ATOM 786 C C . GLU A 1 112 ? 2.270 9.446 4.824 1.00 10.32 112 GLU A C 1
ATOM 787 O O . GLU A 1 112 ? 2.836 8.353 4.800 1.00 11.85 112 GLU A O 1
ATOM 793 N N . TRP A 1 113 ? 2.928 10.596 4.954 1.00 10.17 113 TRP A N 1
ATOM 794 C CA . TRP A 1 113 ? 4.382 10.633 5.093 1.00 9.85 113 TRP A CA 1
ATOM 795 C C . TRP A 1 113 ? 4.799 9.872 6.351 1.00 9.50 113 TRP A C 1
ATOM 796 O O . TRP A 1 113 ? 5.744 9.083 6.330 1.00 9.98 113 TRP A O 1
ATOM 807 N N . ALA A 1 114 ? 4.087 10.110 7.448 1.00 9.93 114 ALA A N 1
ATOM 808 C CA . ALA A 1 114 ? 4.394 9.448 8.711 1.00 9.84 114 ALA A CA 1
ATOM 809 C C . ALA A 1 114 ? 4.297 7.931 8.585 1.00 10.10 114 ALA A C 1
ATOM 810 O O . ALA A 1 114 ? 5.126 7.201 9.127 1.00 11.45 114 ALA A O 1
ATOM 812 N N . ILE A 1 115 ? 3.280 7.459 7.873 1.00 10.46 115 ILE A N 1
ATOM 813 C CA . ILE A 1 115 ? 3.108 6.027 7.671 1.00 10.60 115 ILE A CA 1
ATOM 814 C C . ILE A 1 115 ? 4.252 5.490 6.814 1.00 10.73 115 ILE A C 1
ATOM 815 O O . ILE A 1 115 ? 4.866 4.476 7.148 1.00 13.00 115 ILE A O 1
ATOM 820 N N . ALA A 1 116 ? 4.542 6.187 5.719 1.00 10.48 116 ALA A N 1
ATOM 821 C CA . ALA A 1 116 ? 5.604 5.773 4.805 1.00 11.09 116 ALA A CA 1
ATOM 822 C C . ALA A 1 116 ? 6.977 5.764 5.458 1.00 12.36 116 ALA A C 1
ATOM 823 O O . ALA A 1 116 ? 7.849 4.984 5.070 1.00 13.60 116 ALA A O 1
ATOM 825 N N . ASN A 1 117 ? 7.178 6.630 6.443 1.00 11.45 117 ASN A N 1
ATOM 826 C CA . ASN A 1 117 ? 8.470 6.697 7.106 1.00 12.24 117 ASN A CA 1
ATOM 827 C C . ASN A 1 117 ? 8.535 5.962 8.436 1.00 12.50 117 ASN A C 1
ATOM 828 O O . ASN A 1 117 ? 9.423 6.198 9.255 1.00 12.75 117 ASN A O 1
ATOM 833 N N . ASN A 1 118 ? 7.576 5.069 8.636 1.00 12.25 118 ASN A N 1
ATOM 834 C CA . ASN A 1 118 ? 7.534 4.226 9.818 1.00 12.38 118 ASN A CA 1
ATOM 835 C C . ASN A 1 118 ? 7.520 4.917 11.172 1.00 11.00 118 ASN A C 1
ATOM 836 O O . ASN A 1 118 ? 8.192 4.479 12.107 1.00 11.88 118 ASN A O 1
ATOM 841 N N . MET A 1 119 ? 6.756 5.996 11.285 1.00 9.93 119 MET A N 1
ATOM 842 C CA . MET A 1 119 ? 6.652 6.682 12.565 1.00 10.32 119 MET A CA 1
ATOM 843 C C . MET A 1 119 ? 5.963 5.735 13.552 1.00 10.27 119 MET A C 1
ATOM 844 O O . MET A 1 119 ? 5.085 4.956 13.174 1.00 11.19 119 MET A O 1
ATOM 849 N N . ASP A 1 120 ? 6.360 5.801 14.817 1.00 9.66 120 ASP A N 1
ATOM 850 C CA . ASP A 1 120 ? 5.748 4.955 15.834 1.00 10.39 120 ASP A CA 1
ATOM 851 C C . ASP A 1 120 ? 4.586 5.684 16.486 1.00 10.44 120 ASP A C 1
ATOM 852 O O . ASP A 1 120 ? 3.603 5.069 16.901 1.00 10.66 120 ASP A O 1
ATOM 857 N N . VAL A 1 121 ? 4.711 7.003 16.569 1.00 9.11 121 VAL A N 1
ATOM 858 C CA . VAL A 1 121 ? 3.699 7.839 17.195 1.00 8.87 121 VAL A CA 1
ATOM 859 C C . VAL A 1 121 ? 3.480 9.096 16.367 1.00 8.78 121 VAL A C 1
ATOM 860 O O . VAL A 1 121 ? 4.425 9.641 15.795 1.00 9.38 121 VAL A O 1
ATOM 864 N N . ILE A 1 122 ? 2.229 9.537 16.303 1.00 9.03 122 ILE A N 1
ATOM 865 C CA . ILE A 1 122 ? 1.864 10.762 15.607 1.00 8.82 122 ILE A CA 1
ATOM 866 C C . ILE A 1 122 ? 1.170 11.657 16.618 1.00 9.72 122 ILE A C 1
ATOM 867 O O . ILE A 1 122 ? 0.301 11.198 17.361 1.00 9.86 122 ILE A O 1
ATOM 872 N N . ASN A 1 123 ? 1.574 12.920 16.673 1.00 9.33 123 ASN A N 1
ATOM 873 C CA . ASN A 1 123 ? 0.912 13.857 17.558 1.00 9.71 123 ASN A CA 1
ATOM 874 C C . ASN A 1 123 ? 0.320 14.964 16.703 1.00 9.77 123 ASN A C 1
ATOM 875 O O . ASN A 1 123 ? 1.022 15.569 15.890 1.00 9.93 123 ASN A O 1
ATOM 880 N N . MET A 1 124 ? -0.974 15.214 16.875 1.00 9.81 124 MET A N 1
ATOM 881 C CA . MET A 1 124 ? -1.654 16.276 16.146 1.00 9.09 124 MET A CA 1
ATOM 882 C C . MET A 1 124 ? -2.325 17.232 17.118 1.00 9.71 124 MET A C 1
ATOM 883 O O . MET A 1 124 ? -3.470 17.029 17.532 1.00 10.74 124 MET A O 1
ATOM 888 N N . SER A 1 125 ? -1.580 18.264 17.501 1.00 8.90 125 SER A N 1
ATOM 889 C CA . SER A 1 125 ? -2.082 19.277 18.417 1.00 9.50 125 SER A CA 1
ATOM 890 C C . SER A 1 125 ? -2.768 20.335 17.575 1.00 10.59 125 SER A C 1
ATOM 891 O O . SER A 1 125 ? -2.372 21.500 17.551 1.00 12.57 125 SER A O 1
ATOM 894 N N . LEU A 1 126 ? -3.811 19.908 16.878 1.00 10.12 126 LEU A N 1
ATOM 895 C CA . LEU A 1 126 ? -4.552 20.787 15.994 1.00 10.58 126 LEU A CA 1
ATOM 896 C C . LEU A 1 126 ? -5.920 20.192 15.763 1.00 11.52 126 LEU A C 1
ATOM 897 O O . LEU A 1 126 ? -6.173 19.041 16.113 1.00 11.86 126 LEU A O 1
ATOM 902 N N . GLY A 1 127 ? -6.805 20.978 15.167 1.00 12.54 127 GLY A N 1
ATOM 903 C CA . GLY A 1 127 ? -8.132 20.474 14.901 1.00 13.32 127 GLY A CA 1
ATOM 904 C C . GLY A 1 127 ? -9.023 21.468 14.197 1.00 12.88 127 GLY A C 1
ATOM 905 O O . GLY A 1 127 ? -8.704 22.653 14.088 1.00 13.17 127 GLY A O 1
ATOM 906 N N . GLY A 1 128 ? -10.148 20.957 13.715 1.00 13.99 128 GLY A N 1
ATOM 907 C CA . GLY A 1 128 ? -11.125 21.775 13.027 1.00 15.26 128 GLY A CA 1
ATOM 908 C C . GLY A 1 128 ? -12.501 21.267 13.412 1.00 16.03 128 GLY A C 1
ATOM 909 O O . GLY A 1 128 ? -12.629 20.137 13.877 1.00 13.91 128 GLY A O 1
ATOM 910 N N . PRO A 1 129 ? -13.553 22.077 13.241 1.00 16.63 129 PRO A N 1
ATOM 911 C CA . PRO A 1 129 ? -14.909 21.647 13.595 1.00 17.26 129 PRO A CA 1
ATOM 912 C C . PRO A 1 129 ? -15.603 20.804 12.524 1.00 16.92 129 PRO A C 1
ATOM 913 O O . PRO A 1 129 ? -16.618 20.158 12.792 1.00 17.89 129 PRO A O 1
ATOM 917 N N . SER A 1 130 ? -15.047 20.798 11.318 1.00 16.88 130 SER A N 1
ATOM 918 C CA . SER A 1 130 ? -15.646 20.051 10.220 1.00 16.03 130 SER A CA 1
ATOM 919 C C . SER A 1 130 ? -15.174 18.611 10.088 1.00 16.02 130 SER A C 1
ATOM 920 O O . SER A 1 130 ? -13.973 18.330 10.091 1.00 15.71 130 SER A O 1
ATOM 923 N N . GLY A 1 131 ? -16.134 17.700 9.970 1.00 14.36 131 GLY A N 1
ATOM 924 C CA . GLY A 1 131 ? -15.801 16.300 9.806 1.00 14.64 131 GLY A CA 1
ATOM 925 C C . GLY A 1 131 ? -15.257 16.087 8.407 1.00 14.59 131 GLY A C 1
ATOM 926 O O . GLY A 1 131 ? -15.515 16.883 7.503 1.00 15.65 131 GLY A O 1
ATOM 927 N N . SER A 1 132 ? -14.500 15.013 8.225 1.00 14.70 132 SER A N 1
ATOM 928 C CA . SER A 1 132 ? -13.909 14.710 6.930 1.00 14.30 132 SER A CA 1
ATOM 929 C C . SER A 1 132 ? -13.733 13.213 6.745 1.00 14.50 132 SER A C 1
ATOM 930 O O . SER A 1 132 ? -13.075 12.553 7.550 1.00 14.38 132 SER A O 1
ATOM 933 N N . ALA A 1 133 ? -14.324 12.679 5.682 1.00 14.21 133 ALA A N 1
ATOM 934 C CA . ALA A 1 133 ? -14.214 11.257 5.396 1.00 14.16 133 ALA A CA 1
ATOM 935 C C . ALA A 1 133 ? -12.764 10.894 5.089 1.00 13.50 133 ALA A C 1
ATOM 936 O O . ALA A 1 133 ? -12.269 9.859 5.533 1.00 14.00 133 ALA A O 1
ATOM 938 N N . ALA A 1 134 ? -12.085 11.751 4.336 1.00 12.86 134 ALA A N 1
ATOM 939 C CA . ALA A 1 134 ? -10.693 11.499 3.975 1.00 12.64 134 ALA A CA 1
ATOM 940 C C . ALA A 1 134 ? -9.776 11.577 5.192 1.00 13.16 134 ALA A C 1
ATOM 941 O O . ALA A 1 134 ? -8.852 10.772 5.332 1.00 13.14 134 ALA A O 1
ATOM 943 N N . LEU A 1 135 ? -10.025 12.542 6.073 1.00 12.67 135 LEU A N 1
ATOM 944 C CA . LEU A 1 135 ? -9.197 12.676 7.266 1.00 12.39 135 LEU A CA 1
ATOM 945 C C . LEU A 1 135 ? -9.387 11.461 8.164 1.00 12.14 135 LEU A C 1
ATOM 946 O O . LEU A 1 135 ? -8.425 10.957 8.746 1.00 11.77 135 LEU A O 1
ATOM 951 N N . LYS A 1 136 ? -10.626 10.984 8.275 1.00 12.27 136 LYS A N 1
ATOM 952 C CA . LYS A 1 136 ? -10.899 9.809 9.094 1.00 12.39 136 LYS A CA 1
ATOM 953 C C . LYS A 1 136 ? -10.185 8.605 8.492 1.00 11.90 136 LYS A C 1
ATOM 954 O O . LYS A 1 136 ? -9.575 7.813 9.206 1.00 12.74 136 LYS A O 1
ATOM 960 N N . ALA A 1 137 ? -10.263 8.474 7.171 1.00 12.32 137 ALA A N 1
ATOM 961 C CA . ALA A 1 137 ? -9.614 7.365 6.483 1.00 12.26 137 ALA A CA 1
ATOM 962 C C . ALA A 1 137 ? -8.110 7.393 6.742 1.00 12.79 137 ALA A C 1
ATOM 963 O O . ALA A 1 137 ? -7.484 6.350 6.929 1.00 12.65 137 ALA A O 1
ATOM 965 N N . ALA A 1 138 ? -7.538 8.592 6.765 1.00 12.12 138 ALA A N 1
ATOM 966 C CA . ALA A 1 138 ? -6.105 8.751 6.992 1.00 12.07 138 ALA A CA 1
ATOM 967 C C . ALA A 1 138 ? -5.677 8.336 8.398 1.00 11.02 138 ALA A C 1
ATOM 968 O O . ALA A 1 138 ? -4.717 7.583 8.558 1.00 11.47 138 ALA A O 1
ATOM 970 N N . VAL A 1 139 ? -6.370 8.823 9.424 1.00 11.07 139 VAL A N 1
ATOM 971 C CA . VAL A 1 139 ? -5.995 8.448 10.781 1.00 11.85 139 VAL A CA 1
ATOM 972 C C . VAL A 1 139 ? -6.285 6.966 11.016 1.00 11.36 139 VAL A C 1
ATOM 973 O O . VAL A 1 139 ? -5.516 6.282 11.692 1.00 12.46 139 VAL A O 1
ATOM 977 N N . ASP A 1 140 ? -7.381 6.462 10.450 1.00 11.66 140 ASP A N 1
ATOM 978 C CA . ASP A 1 140 ? -7.702 5.045 10.597 1.00 12.88 140 ASP A CA 1
ATOM 979 C C . ASP A 1 140 ? -6.598 4.216 9.944 1.00 12.10 140 ASP A C 1
ATOM 980 O O . ASP A 1 140 ? -6.190 3.184 10.475 1.00 12.50 140 ASP A O 1
ATOM 985 N N . LYS A 1 141 ? -6.117 4.669 8.788 1.00 11.36 141 LYS A N 1
ATOM 986 C CA . LYS A 1 141 ? -5.056 3.952 8.089 1.00 11.88 141 LYS A CA 1
ATOM 987 C C . LYS A 1 141 ? -3.767 3.950 8.912 1.00 11.03 141 LYS A C 1
ATOM 988 O O . LYS A 1 141 ? -3.066 2.941 8.983 1.00 10.86 141 LYS A O 1
ATOM 994 N N . ALA A 1 142 ? -3.452 5.079 9.538 1.00 10.29 142 ALA A N 1
ATOM 995 C CA . ALA A 1 142 ? -2.243 5.159 10.349 1.00 9.87 142 ALA A CA 1
ATOM 996 C C . ALA A 1 142 ? -2.330 4.172 11.508 1.00 10.23 142 ALA A C 1
ATOM 997 O O . ALA A 1 142 ? -1.370 3.457 11.802 1.00 10.60 142 ALA A O 1
ATOM 999 N N . VAL A 1 143 ? -3.487 4.135 12.164 1.00 10.83 143 VAL A N 1
ATOM 1000 C CA . VAL A 1 143 ? -3.686 3.224 13.284 1.00 10.55 143 VAL A CA 1
ATOM 1001 C C . VAL A 1 143 ? -3.647 1.773 12.792 1.00 11.00 143 VAL A C 1
ATOM 1002 O O . VAL A 1 143 ? -3.069 0.905 13.445 1.00 11.35 143 VAL A O 1
ATOM 1006 N N . ALA A 1 144 ? -4.245 1.513 11.634 1.00 11.35 144 ALA A N 1
ATOM 1007 C CA . ALA A 1 144 ? -4.241 0.164 11.074 1.00 12.79 144 ALA A CA 1
ATOM 1008 C C . ALA A 1 144 ? -2.812 -0.251 10.730 1.00 13.25 144 ALA A C 1
ATOM 1009 O O . ALA A 1 144 ? -2.474 -1.441 10.750 1.00 14.34 144 ALA A O 1
ATOM 1011 N N . SER A 1 145 ? -1.976 0.736 10.416 1.00 11.97 145 SER A N 1
ATOM 1012 C CA . SER A 1 145 ? -0.582 0.493 10.068 1.00 11.99 145 SER A CA 1
ATOM 1013 C C . SER A 1 145 ? 0.293 0.333 11.309 1.00 11.36 145 SER A C 1
ATOM 1014 O O . SER A 1 145 ? 1.488 0.078 11.195 1.00 13.56 145 SER A O 1
ATOM 1017 N N . GLY A 1 146 ? -0.299 0.500 12.490 1.00 11.53 146 GLY A N 1
ATOM 1018 C CA . GLY A 1 146 ? 0.450 0.328 13.723 1.00 10.74 146 GLY A CA 1
ATOM 1019 C C . GLY A 1 146 ? 0.909 1.569 14.464 1.00 10.45 146 GLY A C 1
ATOM 1020 O O . GLY A 1 146 ? 1.579 1.463 15.491 1.00 11.58 146 GLY A O 1
ATOM 1021 N N . VAL A 1 147 ? 0.548 2.740 13.959 1.00 10.34 147 VAL A N 1
ATOM 1022 C CA . VAL A 1 147 ? 0.949 3.993 14.586 1.00 9.81 147 VAL A CA 1
ATOM 1023 C C . VAL A 1 147 ? 0.032 4.401 15.738 1.00 9.93 147 VAL A C 1
ATOM 1024 O O . VAL A 1 147 ? -1.188 4.257 15.646 1.00 10.66 147 VAL A O 1
ATOM 1028 N N . VAL A 1 148 ? 0.624 4.886 16.828 1.00 9.75 148 VAL A N 1
ATOM 1029 C CA . VAL A 1 148 ? -0.162 5.381 17.957 1.00 9.56 148 VAL A CA 1
ATOM 1030 C C . VAL A 1 148 ? -0.485 6.823 17.563 1.00 9.52 148 VAL A C 1
ATOM 1031 O O . VAL A 1 148 ? 0.424 7.642 17.417 1.00 10.77 148 VAL A O 1
ATOM 1035 N N . VAL A 1 149 ? -1.766 7.126 17.370 1.00 9.40 149 VAL A N 1
ATOM 1036 C CA . VAL A 1 149 ? -2.187 8.464 16.963 1.00 9.65 149 VAL A CA 1
ATOM 1037 C C . VAL A 1 149 ? -2.834 9.219 18.121 1.00 9.45 149 VAL A C 1
ATOM 1038 O O . VAL A 1 149 ? -3.837 8.785 18.690 1.00 10.27 149 VAL A O 1
ATOM 1042 N N . VAL A 1 150 ? -2.241 10.360 18.452 1.00 9.16 150 VAL A N 1
ATOM 1043 C CA . VAL A 1 150 ? -2.688 11.198 19.558 1.00 8.77 150 VAL A CA 1
ATOM 1044 C C . VAL A 1 150 ? -3.039 12.584 19.038 1.00 9.11 150 VAL A C 1
ATOM 1045 O O . VAL A 1 150 ? -2.342 13.119 18.177 1.00 10.14 150 VAL A O 1
ATOM 1049 N N . ALA A 1 151 ? -4.110 13.171 19.560 1.00 9.28 151 ALA A N 1
ATOM 1050 C CA . ALA A 1 151 ? -4.510 14.502 19.127 1.00 9.09 151 ALA A CA 1
ATOM 1051 C C . ALA A 1 151 ? -5.134 15.306 20.252 1.00 9.55 151 ALA A C 1
ATOM 1052 O O . ALA A 1 151 ? -5.662 14.751 21.217 1.00 10.93 151 ALA A O 1
ATOM 1054 N N . ALA A 1 152 ? -5.060 16.625 20.125 1.00 9.89 152 ALA A N 1
ATOM 1055 C CA . ALA A 1 152 ? -5.658 17.510 21.110 1.00 9.37 152 ALA A CA 1
ATOM 1056 C C . ALA A 1 152 ? -7.170 17.362 20.975 1.00 10.41 152 ALA A C 1
ATOM 1057 O O . ALA A 1 152 ? -7.691 17.245 19.866 1.00 11.37 152 ALA A O 1
ATOM 1059 N N . ALA A 1 153 ? -7.873 17.367 22.101 1.00 11.18 153 ALA A N 1
ATOM 1060 C CA . ALA A 1 153 ? -9.325 17.234 22.077 1.00 11.64 153 ALA A CA 1
ATOM 1061 C C . ALA A 1 153 ? -9.980 18.506 21.556 1.00 11.95 153 ALA A C 1
ATOM 1062 O O . ALA A 1 153 ? -11.052 18.461 20.956 1.00 12.83 153 ALA A O 1
ATOM 1064 N N . GLY A 1 154 ? -9.320 19.638 21.775 1.00 11.61 154 GLY A N 1
ATOM 1065 C CA . GLY A 1 154 ? -9.862 20.913 21.342 1.00 11.88 154 GLY A CA 1
ATOM 1066 C C . GLY A 1 154 ? -9.994 21.850 22.527 1.00 11.70 154 GLY A C 1
ATOM 1067 O O . GLY A 1 154 ? -9.999 21.409 23.676 1.00 12.76 154 GLY A O 1
ATOM 1068 N N . ASN A 1 155 ? -10.106 23.145 22.253 1.00 13.18 155 ASN A N 1
ATOM 1069 C CA . ASN A 1 155 ? -10.225 24.135 23.317 1.00 13.68 155 ASN A CA 1
ATOM 1070 C C . ASN A 1 155 ? -11.541 24.889 23.209 1.00 15.05 155 ASN A C 1
ATOM 1071 O O . ASN A 1 155 ? -11.584 26.110 23.379 1.00 15.90 155 ASN A O 1
ATOM 1076 N N . GLU A 1 156 ? -12.614 24.150 22.945 1.00 15.05 156 GLU A N 1
ATOM 1077 C CA . GLU A 1 156 ? -13.932 24.749 22.777 1.00 17.71 156 GLU A CA 1
ATOM 1078 C C . GLU A 1 156 ? -14.797 24.756 24.031 1.00 19.29 156 GLU A C 1
ATOM 1079 O O . GLU A 1 156 ? -15.967 25.139 23.978 1.00 21.00 156 GLU A O 1
ATOM 1085 N N . GLY A 1 157 ? -14.224 24.336 25.154 1.00 18.66 157 GLY A N 1
ATOM 1086 C CA . GLY A 1 157 ? -14.967 24.323 26.402 1.00 20.07 157 GLY A CA 1
ATOM 1087 C C . GLY A 1 157 ? -16.222 23.477 26.368 1.00 21.51 157 GLY A C 1
ATOM 1088 O O . GLY A 1 157 ? -16.284 22.465 25.670 1.00 19.85 157 GLY A O 1
ATOM 1089 N N . THR A 1 158 ? -17.234 23.892 27.123 1.00 22.59 158 THR A N 1
ATOM 1090 C CA . THR A 1 158 ? -18.485 23.150 27.182 1.00 24.48 158 THR A CA 1
ATOM 1091 C C . THR A 1 158 ? -19.591 23.806 26.368 1.00 25.13 158 THR A C 1
ATOM 1092 O O . THR A 1 158 ? -19.531 24.994 26.054 1.00 26.08 158 THR A O 1
ATOM 1096 N N . SER A 1 159 ? -20.600 23.011 26.031 1.00 26.96 159 SER A N 1
ATOM 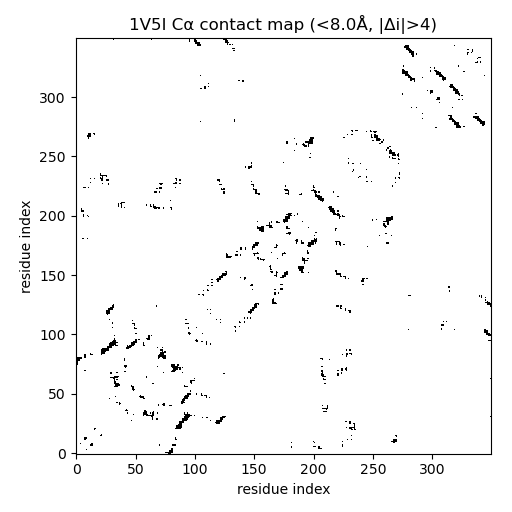1097 C CA . SER A 1 159 ? -21.746 23.479 25.265 1.00 28.58 159 SER A CA 1
ATOM 1098 C C . SER A 1 159 ? -22.937 22.604 25.633 1.00 28.77 159 SER A C 1
ATOM 1099 O O . SER A 1 159 ? -23.468 21.870 24.798 1.00 29.12 159 SER A O 1
ATOM 1102 N N . GLY A 1 160 ? -23.345 22.680 26.895 1.00 29.71 160 GLY A N 1
ATOM 1103 C CA . GLY A 1 160 ? -24.462 21.878 27.355 1.00 29.80 160 GLY A CA 1
ATOM 1104 C C . GLY A 1 160 ? -24.080 20.413 27.398 1.00 29.88 160 GLY A C 1
ATOM 1105 O O . GLY A 1 160 ? -23.068 20.044 27.995 1.00 30.11 160 GLY A O 1
ATOM 1106 N N . SER A 1 161 ? -24.887 19.572 26.761 1.00 29.62 161 SER A N 1
ATOM 1107 C CA . SER A 1 161 ? -24.622 18.141 26.730 1.00 29.57 161 SER A CA 1
ATOM 1108 C C . SER A 1 161 ? -24.022 17.739 25.387 1.00 28.29 161 SER A C 1
ATOM 1109 O O . SER A 1 161 ? -23.852 16.554 25.105 1.00 28.84 161 SER A O 1
ATOM 1112 N N . SER A 1 162 ? -23.700 18.732 24.564 1.00 27.66 162 SER A N 1
ATOM 1113 C CA . SER A 1 162 ? -23.129 18.477 23.247 1.00 26.11 162 SER A CA 1
ATOM 1114 C C . SER A 1 162 ? -21.616 18.318 23.291 1.00 23.92 162 SER A C 1
ATOM 1115 O O . SER A 1 162 ? -20.936 18.965 24.086 1.00 23.52 162 SER A O 1
ATOM 1118 N N . SER A 1 163 ? -21.096 17.450 22.431 1.00 22.60 163 SER A N 1
ATOM 1119 C CA . SER A 1 163 ? -19.659 17.227 22.352 1.00 20.60 163 SER A CA 1
ATOM 1120 C C . SER A 1 163 ? -19.021 18.439 21.688 1.00 19.06 163 SER A C 1
ATOM 1121 O O . SER A 1 163 ? -19.592 19.014 20.762 1.00 20.52 163 SER A O 1
ATOM 1124 N N . THR A 1 164 ? -17.845 18.831 22.166 1.00 17.49 164 THR A N 1
ATOM 1125 C CA . THR A 1 164 ? -17.136 19.965 21.587 1.00 16.14 164 THR A CA 1
ATOM 1126 C C . THR A 1 164 ? -15.756 19.523 21.112 1.00 15.87 164 THR A C 1
ATOM 1127 O O . THR A 1 164 ? -14.909 20.350 20.781 1.00 15.41 164 THR A O 1
ATOM 1131 N N . VAL A 1 165 ? -15.538 18.212 21.083 1.00 15.51 165 VAL A N 1
ATOM 1132 C CA . VAL A 1 165 ? -14.262 17.662 20.636 1.00 15.14 165 VAL A CA 1
ATOM 1133 C C . VAL A 1 165 ? -14.131 17.888 19.134 1.00 15.68 165 VAL A C 1
ATOM 1134 O O . VAL A 1 165 ? -15.058 17.612 18.370 1.00 17.01 165 VAL A O 1
ATOM 1138 N N . GLY A 1 166 ? -12.978 18.398 18.711 1.00 15.25 166 GLY A N 1
ATOM 1139 C CA . GLY A 1 166 ? -12.775 18.659 17.301 1.00 14.39 166 GLY A CA 1
ATOM 1140 C C . GLY A 1 166 ? -12.162 17.493 16.556 1.00 12.89 166 GLY A C 1
ATOM 1141 O O . GLY A 1 166 ? -11.830 16.471 17.150 1.00 13.29 166 GLY A O 1
ATOM 1142 N N . TYR A 1 167 ? -12.025 17.659 15.246 1.00 13.08 167 TYR A N 1
ATOM 1143 C CA . TYR A 1 167 ? -11.440 16.644 14.377 1.00 13.43 167 TYR A CA 1
ATOM 1144 C C . TYR A 1 167 ? -9.968 17.001 14.190 1.00 13.37 167 TYR A C 1
ATOM 1145 O O . TYR A 1 167 ? -9.624 18.174 14.064 1.00 12.43 167 TYR A O 1
ATOM 1154 N N . PRO A 1 168 ? -9.084 15.996 14.092 1.00 12.40 168 PRO A N 1
ATOM 1155 C CA . PRO A 1 168 ? -9.298 14.545 14.125 1.00 12.65 168 PRO A CA 1
ATOM 1156 C C . PRO A 1 168 ? -9.485 13.884 15.486 1.00 12.86 168 PRO A C 1
ATOM 1157 O O . PRO A 1 168 ? -9.720 12.683 15.557 1.00 12.83 168 PRO A O 1
ATOM 1161 N N . GLY A 1 169 ? -9.377 14.653 16.562 1.00 12.72 169 GLY A N 1
ATOM 1162 C CA . GLY A 1 169 ? -9.528 14.070 17.885 1.00 12.33 169 GLY A CA 1
ATOM 1163 C C . GLY A 1 169 ? -10.814 13.287 18.089 1.00 13.68 169 GLY A C 1
ATOM 1164 O O . GLY A 1 169 ? -10.832 12.291 18.808 1.00 13.47 169 GLY A O 1
ATOM 1165 N N . LYS A 1 170 ? -11.884 13.730 17.438 1.00 13.23 170 LYS A N 1
ATOM 1166 C CA . LYS A 1 170 ? -13.198 13.105 17.568 1.00 14.72 170 LYS A CA 1
ATOM 1167 C C . LYS A 1 170 ? -13.309 11.689 16.997 1.00 14.71 170 LYS A C 1
ATOM 1168 O O . LYS A 1 170 ? -14.229 10.948 17.353 1.00 15.03 170 LYS A O 1
ATOM 1174 N N . TYR A 1 171 ? -12.384 11.307 16.121 1.00 14.52 171 TYR A N 1
ATOM 1175 C CA . TYR A 1 171 ? -12.421 9.971 15.522 1.00 14.88 171 TYR A CA 1
ATOM 1176 C C . TYR A 1 171 ? -12.038 8.900 16.539 1.00 14.66 171 TYR A C 1
ATOM 1177 O O . TYR A 1 171 ? -11.075 9.054 17.287 1.00 14.37 171 TYR A O 1
ATOM 1186 N N . PRO A 1 172 ? -12.787 7.788 16.573 1.00 13.74 172 PRO A 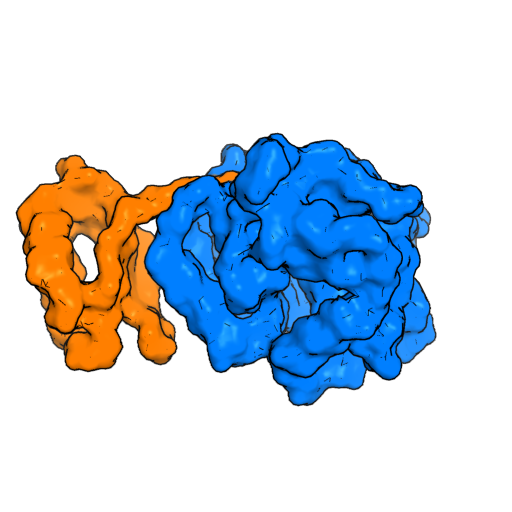N 1
ATOM 1187 C CA . PRO A 1 172 ? -12.521 6.691 17.506 1.00 14.22 172 PRO A CA 1
ATOM 1188 C C . PRO A 1 172 ? -11.101 6.126 17.487 1.00 12.18 172 PRO A C 1
ATOM 1189 O O . PRO A 1 172 ? -10.582 5.726 18.524 1.00 14.03 172 PRO A O 1
ATOM 1193 N N . SER A 1 173 ? -10.472 6.094 16.317 1.00 12.12 173 SER A N 1
ATOM 1194 C CA . SER A 1 173 ? -9.120 5.548 16.211 1.00 11.56 173 SER A CA 1
ATOM 1195 C C . SER A 1 173 ? -8.068 6.434 16.870 1.00 11.03 173 SER A C 1
ATOM 1196 O O . SER A 1 173 ? -6.961 5.984 17.158 1.00 11.55 173 SER A O 1
ATOM 1199 N N . VAL A 1 174 ? -8.431 7.686 17.114 1.00 11.53 174 VAL A N 1
ATOM 1200 C CA . VAL A 1 174 ? -7.521 8.654 17.707 1.00 11.36 174 VAL A CA 1
ATOM 1201 C C . VAL A 1 174 ? -7.689 8.796 19.214 1.00 11.51 174 VAL A C 1
ATOM 1202 O O . VAL A 1 174 ? -8.799 8.697 19.736 1.00 14.10 174 VAL A O 1
ATOM 1206 N N . ILE A 1 175 ? -6.576 9.000 19.911 1.00 10.00 175 ILE A N 1
ATOM 1207 C CA . ILE A 1 175 ? -6.610 9.208 21.352 1.00 10.55 175 ILE A CA 1
ATOM 1208 C C . ILE A 1 175 ? -6.769 10.717 21.532 1.00 11.07 175 ILE A C 1
ATOM 1209 O O . ILE A 1 175 ? -5.837 11.475 21.267 1.00 11.29 175 ILE A O 1
ATOM 1214 N N . ALA A 1 176 ? -7.955 11.150 21.955 1.00 11.20 176 ALA A N 1
ATOM 1215 C CA . ALA A 1 176 ? -8.240 12.570 22.162 1.00 11.37 176 ALA A CA 1
ATOM 1216 C C . ALA A 1 176 ? -7.830 12.956 23.574 1.00 11.36 176 ALA A C 1
ATOM 1217 O O . ALA A 1 176 ? -8.280 12.354 24.552 1.00 11.81 176 ALA A O 1
ATOM 1219 N N . VAL A 1 177 ? -6.984 13.976 23.675 1.00 10.38 177 VAL A N 1
ATOM 1220 C CA . VAL A 1 177 ? -6.456 14.410 24.960 1.00 10.27 177 VAL A CA 1
ATOM 1221 C C . VAL A 1 177 ? -6.983 15.749 25.452 1.00 10.92 177 VAL A C 1
ATOM 1222 O O . VAL A 1 177 ? -6.886 16.765 24.758 1.00 11.04 177 VAL A O 1
ATOM 1226 N N . GLY A 1 178 ? -7.538 15.729 26.662 1.00 10.28 178 GLY A N 1
ATOM 1227 C CA . GLY A 1 178 ? -8.060 16.931 27.284 1.00 10.09 178 GLY A CA 1
ATOM 1228 C C . GLY A 1 178 ? -7.007 17.532 28.193 1.00 9.86 178 GLY A C 1
ATOM 1229 O O . GLY A 1 178 ? -5.974 16.912 28.452 1.00 11.03 178 GLY A O 1
ATOM 1230 N N . ALA A 1 179 ? -7.266 18.730 28.705 1.00 11.46 179 ALA A N 1
ATOM 1231 C CA . ALA A 1 179 ? -6.292 19.402 29.551 1.00 10.98 179 ALA A CA 1
ATOM 1232 C C . ALA A 1 179 ? -6.713 19.659 30.994 1.00 12.10 179 ALA A C 1
ATOM 1233 O O . ALA A 1 179 ? -7.837 20.088 31.258 1.00 12.92 179 ALA A O 1
ATOM 1235 N N . VAL A 1 180 ? -5.793 19.394 31.918 1.00 11.77 180 VAL A N 1
ATOM 1236 C CA . VAL A 1 180 ? -6.013 19.663 33.337 1.00 13.12 180 VAL A CA 1
ATOM 1237 C C . VAL A 1 180 ? -4.875 20.562 33.805 1.00 14.36 180 VAL A C 1
ATOM 1238 O O . VAL A 1 180 ? -3.886 20.748 33.091 1.00 13.35 180 VAL A O 1
ATOM 1242 N N . ASP A 1 181 ? -5.022 21.136 34.995 1.00 14.84 181 ASP A N 1
ATOM 1243 C CA . ASP A 1 181 ? -3.977 21.979 35.555 1.00 15.47 181 ASP A CA 1
ATOM 1244 C C . ASP A 1 181 ? -3.189 21.146 36.563 1.00 16.06 181 ASP A C 1
ATOM 1245 O O . ASP A 1 181 ? -3.387 19.933 36.657 1.00 15.81 181 ASP A O 1
ATOM 1250 N N . SER A 1 182 ? -2.305 21.790 37.318 1.00 16.37 182 SER A N 1
ATOM 1251 C CA . SER A 1 182 ? -1.479 21.084 38.293 1.00 17.97 182 SER A CA 1
ATOM 1252 C C . SER A 1 182 ? -2.267 20.478 39.451 1.00 18.59 182 SER A C 1
ATOM 1253 O O . SER A 1 182 ? -1.722 19.693 40.226 1.00 19.79 182 SER A O 1
ATOM 1256 N N . SER A 1 183 ? -3.541 20.840 39.566 1.00 17.92 183 SER A N 1
ATOM 1257 C CA . SER A 1 183 ? -4.395 20.315 40.630 1.00 19.48 183 SER A CA 1
ATOM 1258 C C . SER A 1 183 ? -5.336 19.248 40.080 1.00 19.24 183 SER A C 1
ATOM 1259 O O . SER A 1 183 ? -6.267 18.815 40.761 1.00 19.51 183 SER A O 1
ATOM 1262 N N . ASN A 1 184 ? -5.076 18.823 38.847 1.00 17.77 184 ASN A N 1
ATOM 1263 C CA . ASN A 1 184 ? -5.889 17.820 38.166 1.00 17.16 184 ASN A CA 1
ATOM 1264 C C . ASN A 1 184 ? -7.308 18.293 37.874 1.00 16.53 184 ASN A C 1
ATOM 1265 O O . ASN A 1 184 ? -8.211 17.485 37.657 1.00 18.96 184 ASN A O 1
ATOM 1270 N N . GLN A 1 185 ? -7.503 19.607 37.866 1.00 15.62 185 GLN A N 1
ATOM 1271 C CA . GLN A 1 185 ? -8.810 20.166 37.561 1.00 16.92 185 GLN A CA 1
ATOM 1272 C C . GLN A 1 185 ? -8.853 20.449 36.066 1.00 16.65 185 GLN A C 1
ATOM 1273 O O . GLN A 1 185 ? -7.894 20.975 35.500 1.00 15.80 185 GLN A O 1
ATOM 1279 N N . ARG A 1 186 ? -9.959 20.087 35.429 1.00 16.16 186 ARG A N 1
ATOM 1280 C CA . ARG A 1 186 ? -10.121 20.313 34.003 1.00 16.82 186 ARG A CA 1
ATOM 1281 C C . ARG A 1 186 ? -10.028 21.799 33.677 1.00 16.33 186 ARG A C 1
ATOM 1282 O O . ARG A 1 186 ? -10.612 22.630 34.374 1.00 17.03 186 ARG A O 1
ATOM 1290 N N . ALA A 1 187 ? -9.284 22.134 32.628 1.00 15.66 187 ALA A N 1
ATOM 1291 C CA . ALA A 1 187 ? -9.156 23.525 32.215 1.00 15.36 187 ALA A CA 1
ATOM 1292 C C . ALA A 1 187 ? -10.505 23.930 31.636 1.00 15.08 187 ALA A C 1
ATOM 1293 O O . ALA A 1 187 ? -11.139 23.150 30.928 1.00 15.86 187 ALA A O 1
ATOM 1295 N N . SER A 1 188 ? -10.945 25.148 31.936 1.00 16.89 188 SER A N 1
ATOM 1296 C CA . SER A 1 188 ? -12.234 25.625 31.452 1.00 17.64 188 SER A CA 1
ATOM 1297 C C . SER A 1 188 ? -12.406 25.505 29.941 1.00 16.90 188 SER A C 1
ATOM 1298 O O . SER A 1 188 ? -13.510 25.269 29.455 1.00 18.03 188 SER A O 1
ATOM 1301 N N . PHE A 1 189 ? -11.310 25.654 29.204 1.00 16.56 189 PHE A N 1
ATOM 1302 C CA . PHE A 1 189 ? -11.350 25.592 27.744 1.00 15.53 189 PHE A CA 1
ATOM 1303 C C . PHE A 1 189 ? -11.275 24.190 27.142 1.00 14.58 189 PHE A C 1
ATOM 1304 O O . PHE A 1 189 ? -11.564 24.007 25.960 1.00 15.09 189 PHE A O 1
ATOM 1312 N N . SER A 1 190 ? -10.889 23.209 27.948 1.00 14.37 190 SER A N 1
ATOM 1313 C CA . SER A 1 190 ? -10.752 21.842 27.455 1.00 14.29 190 SER A CA 1
ATOM 1314 C C . SER A 1 190 ? -12.056 21.296 26.882 1.00 14.88 190 SER A C 1
ATOM 1315 O O . SER A 1 190 ? -13.078 21.265 27.569 1.00 15.76 190 SER A O 1
ATOM 1318 N N . SER A 1 191 ? -12.023 20.867 25.621 1.00 13.97 191 SER A N 1
ATOM 1319 C CA . SER A 1 191 ? -13.215 20.321 24.980 1.00 14.40 191 SER A CA 1
ATOM 1320 C C . SER A 1 191 ? -13.730 19.103 25.731 1.00 14.57 191 SER A C 1
ATOM 1321 O O . SER A 1 191 ? -12.975 18.412 26.415 1.00 14.18 191 SER A O 1
ATOM 1324 N N . VAL A 1 192 ? -15.024 18.843 25.587 1.00 15.50 192 VAL A N 1
ATOM 1325 C CA . VAL A 1 192 ? -15.666 17.736 26.278 1.00 16.14 192 VAL A CA 1
ATOM 1326 C C . VAL A 1 192 ? -16.513 16.886 25.344 1.00 15.72 192 VAL A C 1
ATOM 1327 O O . VAL A 1 192 ? -16.810 17.282 24.218 1.00 16.37 192 VAL A O 1
ATOM 1331 N N . GLY A 1 193 ? -16.911 15.717 25.832 1.00 15.97 193 GLY A N 1
ATOM 1332 C CA . GLY A 1 193 ? -17.729 14.825 25.037 1.00 16.91 193 GLY A CA 1
ATOM 1333 C C . GLY A 1 193 ? -17.324 13.377 25.214 1.00 16.53 193 GLY A C 1
ATOM 1334 O O . GLY A 1 193 ? -16.288 13.086 25.816 1.00 16.86 193 GLY A O 1
ATOM 1335 N N . PRO A 1 194 ? -18.125 12.437 24.693 1.00 17.59 194 PRO A N 1
ATOM 1336 C CA . PRO A 1 194 ? -17.814 11.013 24.816 1.00 17.61 194 PRO A CA 1
ATOM 1337 C C . PRO A 1 194 ? -16.551 10.612 24.056 1.00 16.92 194 PRO A C 1
ATOM 1338 O O . PRO A 1 194 ? -16.003 9.533 24.282 1.00 18.04 194 PRO A O 1
ATOM 1342 N N . GLU A 1 195 ? -16.087 11.488 23.166 1.00 15.95 195 GLU A N 1
ATOM 1343 C CA . GLU A 1 195 ? -14.890 11.204 22.379 1.00 16.20 195 GLU A CA 1
ATOM 1344 C C . GLU A 1 195 ? -13.604 11.540 23.126 1.00 15.84 195 GLU A C 1
ATOM 1345 O O . GLU A 1 195 ? -12.510 11.243 22.652 1.00 14.73 195 GLU A O 1
ATOM 1351 N N . LEU A 1 196 ? -13.736 12.168 24.289 1.00 15.78 196 LEU A N 1
ATOM 1352 C CA . LEU A 1 196 ? -12.579 12.517 25.105 1.00 15.52 196 LEU A CA 1
ATOM 1353 C C . LEU A 1 196 ? -12.038 11.212 25.693 1.00 15.38 196 LEU A C 1
ATOM 1354 O O . LEU A 1 196 ? -12.789 10.440 26.293 1.00 16.18 196 LEU A O 1
ATOM 1359 N N . ASP A 1 197 ? -10.742 10.963 25.525 1.00 13.52 197 ASP A N 1
ATOM 1360 C CA . ASP A 1 197 ? -10.152 9.722 26.017 1.00 12.80 197 ASP A CA 1
ATOM 1361 C C . ASP A 1 197 ? -9.348 9.828 27.307 1.00 13.32 197 ASP A C 1
ATOM 1362 O O . ASP A 1 197 ? -9.589 9.080 28.255 1.00 13.52 197 ASP A O 1
ATOM 1367 N N . VAL A 1 198 ? -8.382 10.739 27.347 1.00 11.45 198 VAL A N 1
ATOM 1368 C CA . VAL A 1 198 ? -7.568 10.909 28.541 1.00 11.53 198 VAL A CA 1
ATOM 1369 C C . VAL A 1 198 ? -7.230 12.376 28.744 1.00 11.38 198 VAL A C 1
ATOM 1370 O O . VAL A 1 198 ? -7.485 13.209 27.871 1.00 11.64 198 VAL A O 1
ATOM 1374 N N . MET A 1 199 ? -6.662 12.681 29.906 1.00 11.63 199 MET A N 1
ATOM 1375 C CA . MET A 1 199 ? -6.276 14.045 30.239 1.00 11.98 199 MET A CA 1
ATOM 1376 C C . MET A 1 199 ? -4.783 14.111 30.519 1.00 11.18 199 MET A C 1
ATOM 1377 O O . MET A 1 199 ? -4.162 13.128 30.929 1.00 11.43 199 MET A O 1
ATOM 1382 N N . ALA A 1 200 ? -4.214 15.286 30.290 1.00 10.63 200 ALA A N 1
ATOM 1383 C CA . ALA A 1 200 ? -2.804 15.525 30.555 1.00 10.61 200 ALA A CA 1
ATOM 1384 C C . ALA A 1 200 ? -2.676 17.008 30.873 1.00 9.64 200 ALA A C 1
ATOM 1385 O O . ALA A 1 200 ? -3.577 17.790 30.571 1.00 10.71 200 ALA A O 1
ATOM 1387 N N . PRO A 1 201 ? -1.561 17.412 31.496 1.00 11.05 201 PRO A N 1
ATOM 1388 C CA . PRO A 1 201 ? -1.361 18.825 31.838 1.00 11.47 201 PRO A CA 1
ATOM 1389 C C . PRO A 1 201 ? -1.420 19.713 30.598 1.00 11.55 201 PRO A C 1
ATOM 1390 O O . PRO A 1 201 ? -0.732 19.455 29.608 1.00 11.92 201 PRO A O 1
ATOM 1394 N N . GLY A 1 202 ? -2.244 20.756 30.653 1.00 11.71 202 GLY A N 1
ATOM 1395 C CA . GLY A 1 202 ? -2.373 21.650 29.517 1.00 11.59 202 GLY A CA 1
ATOM 1396 C C . GLY A 1 202 ? -2.498 23.113 29.901 1.00 11.51 202 GLY A C 1
ATOM 1397 O O . GLY A 1 202 ? -2.902 23.940 29.084 1.00 12.44 202 GLY A O 1
ATOM 1398 N N . VAL A 1 203 ? -2.155 23.434 31.145 1.00 11.62 203 VAL A N 1
ATOM 1399 C CA . VAL A 1 203 ? -2.230 24.810 31.625 1.00 11.81 203 VAL A CA 1
ATOM 1400 C C . VAL A 1 203 ? -0.851 25.331 32.012 1.00 12.02 203 VAL A C 1
ATOM 1401 O O . VAL A 1 203 ? -0.157 24.733 32.839 1.00 12.55 203 VAL A O 1
ATOM 1405 N N . SER A 1 204 ? -0.455 26.447 31.402 1.00 12.39 204 SER A N 1
ATOM 1406 C CA . SER A 1 204 ? 0.836 27.064 31.681 1.00 12.02 204 SER A CA 1
ATOM 1407 C C . SER A 1 204 ? 1.963 26.045 31.557 1.00 11.69 204 SER A C 1
ATOM 1408 O O . SER A 1 204 ? 2.759 25.851 32.475 1.00 12.54 204 SER A O 1
ATOM 1411 N N . ILE A 1 205 ? 2.019 25.397 30.398 1.00 10.49 205 ILE A N 1
ATOM 1412 C CA . ILE A 1 205 ? 3.026 24.384 30.115 1.00 10.45 205 ILE A CA 1
ATOM 1413 C C . ILE A 1 205 ? 4.283 25.016 29.531 1.00 10.94 205 ILE A C 1
ATOM 1414 O O . ILE A 1 205 ? 4.254 25.563 28.430 1.00 11.11 205 ILE A O 1
ATOM 1419 N N . GLN A 1 206 ? 5.377 24.937 30.280 1.00 11.08 206 GLN A N 1
ATOM 1420 C CA . GLN A 1 206 ? 6.655 25.482 29.845 1.00 11.12 206 GLN A CA 1
ATOM 1421 C C . GLN A 1 206 ? 7.311 24.543 28.844 1.00 11.96 206 GLN A C 1
ATOM 1422 O O . GLN A 1 206 ? 7.412 23.340 29.082 1.00 11.94 206 GLN A O 1
ATOM 1428 N N . SER A 1 207 ? 7.751 25.092 27.719 1.00 10.36 207 SER A N 1
ATOM 1429 C CA . SER A 1 207 ? 8.426 24.292 26.711 1.00 10.81 207 SER A CA 1
ATOM 1430 C C . SER A 1 207 ? 9.310 25.170 25.846 1.00 11.32 207 SER A C 1
ATOM 1431 O O . SER A 1 207 ? 9.434 26.375 26.076 1.00 11.81 207 SER A O 1
ATOM 1434 N N . THR A 1 208 ? 9.926 24.546 24.850 1.00 11.00 208 THR A N 1
ATOM 1435 C CA . THR A 1 208 ? 10.822 25.219 23.922 1.00 11.62 208 THR A CA 1
ATOM 1436 C C . THR A 1 208 ? 10.100 26.097 22.903 1.00 10.97 208 THR A C 1
ATOM 1437 O O . THR A 1 208 ? 9.039 25.736 22.396 1.00 11.12 208 THR A O 1
ATOM 1441 N N . LEU A 1 209 ? 10.687 27.253 22.607 1.00 11.59 209 LEU A N 1
ATOM 1442 C CA . LEU A 1 209 ? 10.137 28.179 21.620 1.00 11.19 209 LEU A CA 1
ATOM 1443 C C . LEU A 1 209 ? 11.274 28.564 20.674 1.00 11.54 209 LEU A C 1
ATOM 1444 O O . LEU A 1 209 ? 12.436 28.598 21.079 1.00 12.32 209 LEU A O 1
ATOM 1449 N N . PRO A 1 210 ? 10.956 28.863 19.403 1.00 11.72 210 PRO A N 1
ATOM 1450 C CA . PRO A 1 210 ? 11.994 29.231 18.431 1.00 12.65 210 PRO A CA 1
ATOM 1451 C C . PRO A 1 210 ? 12.951 30.335 18.873 1.00 13.09 210 PRO A C 1
ATOM 1452 O O . PRO A 1 210 ? 12.567 31.262 19.584 1.00 13.76 210 PRO A O 1
ATOM 1456 N N . GLY A 1 211 ? 14.202 30.225 18.439 1.00 13.71 211 GLY A N 1
ATOM 1457 C CA . GLY A 1 211 ? 15.192 31.227 18.790 1.00 14.88 211 GLY A CA 1
ATOM 1458 C C . GLY A 1 211 ? 15.777 31.059 20.179 1.00 15.76 211 GLY A C 1
ATOM 1459 O O . GLY A 1 211 ? 16.028 32.047 20.875 1.00 16.30 211 GLY A O 1
ATOM 1460 N N . ASN A 1 212 ? 15.993 29.811 20.583 1.00 14.41 212 ASN A N 1
ATOM 1461 C CA . ASN A 1 212 ? 16.566 29.506 21.891 1.00 13.77 212 ASN A CA 1
ATOM 1462 C C . ASN A 1 212 ? 15.772 30.150 23.024 1.00 14.45 212 ASN A C 1
ATOM 1463 O O . ASN A 1 212 ? 16.341 30.771 23.925 1.00 15.37 212 ASN A O 1
ATOM 1468 N N . LYS A 1 213 ? 14.454 30.000 22.976 1.00 13.17 213 LYS A N 1
ATOM 1469 C CA . LYS A 1 213 ? 13.591 30.563 24.001 1.00 13.53 213 LYS A CA 1
ATOM 1470 C C . LYS A 1 213 ? 12.770 29.469 24.666 1.00 12.24 213 LYS A C 1
ATOM 1471 O O . LYS A 1 213 ? 12.799 28.311 24.242 1.00 12.41 213 LYS A O 1
ATOM 1477 N N . TYR A 1 214 ? 12.055 29.850 25.719 1.00 12.81 214 TYR A N 1
ATOM 1478 C CA . TYR A 1 214 ? 11.193 28.938 26.463 1.00 12.10 214 TYR A CA 1
ATOM 1479 C C . TYR A 1 214 ? 10.002 29.755 26.929 1.00 12.68 214 TYR A C 1
ATOM 1480 O O . TYR A 1 214 ? 10.114 30.968 27.115 1.00 13.92 214 TYR A O 1
ATOM 1489 N N . GLY A 1 215 ? 8.864 29.102 27.122 1.00 11.69 215 GLY A N 1
ATOM 1490 C CA . GLY A 1 215 ? 7.689 29.828 27.567 1.00 11.60 215 GLY A CA 1
ATOM 1491 C C . GLY A 1 215 ? 6.513 28.933 27.893 1.00 11.73 215 GLY A C 1
ATOM 1492 O O . GLY A 1 215 ? 6.462 27.784 27.454 1.00 11.74 215 GLY A O 1
ATOM 1493 N N . ALA A 1 216 ? 5.564 29.471 28.652 1.00 11.27 216 ALA A N 1
ATOM 1494 C CA . ALA A 1 216 ? 4.382 28.722 29.060 1.00 10.90 216 ALA A CA 1
ATOM 1495 C C . ALA A 1 216 ? 3.179 29.023 28.176 1.00 11.33 216 ALA A C 1
ATOM 1496 O O . ALA A 1 216 ? 2.770 30.174 28.034 1.00 12.21 216 ALA A O 1
ATOM 1498 N N . TYR A 1 217 ? 2.618 27.966 27.594 1.00 11.03 217 TYR A N 1
ATOM 1499 C CA . TYR A 1 217 ? 1.455 28.050 26.714 1.00 11.09 217 TYR A CA 1
ATOM 1500 C C . TYR A 1 217 ? 0.290 27.253 27.308 1.00 11.34 217 TYR A C 1
ATOM 1501 O O . TYR A 1 217 ? 0.504 26.315 28.078 1.00 12.02 217 TYR A O 1
ATOM 1510 N N . ASN A 1 218 ? -0.933 27.629 26.937 1.00 9.82 218 ASN A N 1
ATOM 1511 C CA . ASN A 1 218 ? -2.148 26.939 27.383 1.00 10.83 218 ASN A CA 1
ATOM 1512 C C . ASN A 1 218 ? -2.791 26.205 26.212 1.00 10.56 218 ASN A C 1
ATOM 1513 O O . ASN A 1 218 ? -2.770 26.693 25.079 1.00 11.74 218 ASN A O 1
ATOM 1518 N N . GLY A 1 219 ? -3.397 25.055 26.497 1.00 11.03 219 GLY A N 1
ATOM 1519 C CA . GLY A 1 219 ? -4.095 24.328 25.458 1.00 10.77 219 GLY A CA 1
ATOM 1520 C C . GLY A 1 219 ? -4.074 22.819 25.528 1.00 10.60 219 GLY A C 1
ATOM 1521 O O . GLY A 1 219 ? -3.159 22.221 26.092 1.00 10.52 219 GLY A O 1
ATOM 1522 N N . THR A 1 220 ? -5.113 22.200 24.976 1.00 10.68 220 THR A N 1
ATOM 1523 C CA . THR A 1 220 ? -5.145 20.748 24.919 1.00 10.52 220 THR A CA 1
ATOM 1524 C C . THR A 1 220 ? -4.062 20.374 23.903 1.00 10.89 220 THR A C 1
ATOM 1525 O O . THR A 1 220 ? -3.586 19.241 23.867 1.00 12.05 220 THR A O 1
ATOM 1537 N N . MET A 1 222 ? -1.062 21.447 24.231 1.00 9.24 222 MET A N 1
ATOM 1538 C CA . MET A 1 222 ? 0.035 21.208 25.161 1.00 10.11 222 MET A CA 1
ATOM 1539 C C . MET A 1 222 ? -0.136 19.893 25.909 1.00 9.23 222 MET A C 1
ATOM 1540 O O . MET A 1 222 ? 0.845 19.273 26.333 1.00 9.91 222 MET A O 1
ATOM 1545 N N . ALA A 1 223 ? -1.383 19.465 26.073 1.00 10.30 223 ALA A N 1
ATOM 1546 C CA . ALA A 1 223 ? -1.655 18.218 26.779 1.00 10.67 223 ALA A CA 1
ATOM 1547 C C . ALA A 1 223 ? -1.326 17.021 25.892 1.00 9.28 223 ALA A C 1
ATOM 1548 O O . ALA A 1 223 ? -0.672 16.072 26.321 1.00 10.23 223 ALA A O 1
ATOM 1550 N N . SER A 1 224 ? -1.766 17.090 24.642 1.00 9.62 224 SER A N 1
ATOM 1551 C CA . SER A 1 224 ? -1.548 16.022 23.680 1.00 9.60 224 SER A CA 1
ATOM 1552 C C . SER A 1 224 ? -0.114 15.480 23.636 1.00 9.35 224 SER A C 1
ATOM 1553 O O . SER A 1 224 ? 0.090 14.271 23.724 1.00 9.49 224 SER A O 1
ATOM 1556 N N . PRO A 1 225 ? 0.898 16.358 23.497 1.00 7.94 225 PRO A N 1
ATOM 1557 C CA . PRO A 1 225 ? 2.272 15.847 23.451 1.00 9.34 225 PRO A CA 1
ATOM 1558 C C . PRO A 1 225 ? 2.732 15.102 24.699 1.00 8.26 225 PRO A C 1
ATOM 1559 O O . PRO A 1 225 ? 3.675 14.317 24.629 1.00 9.04 225 PRO A O 1
ATOM 1563 N N . HIS A 1 226 ? 2.085 15.343 25.840 1.00 9.02 226 HIS A N 1
ATOM 1564 C CA . HIS A 1 226 ? 2.451 14.610 27.052 1.00 9.64 226 HIS A CA 1
ATOM 1565 C C . HIS A 1 226 ? 2.100 13.149 26.805 1.00 9.25 226 HIS A C 1
ATOM 1566 O O . HIS A 1 226 ? 2.840 12.249 27.188 1.00 10.25 226 HIS A O 1
ATOM 1573 N N . VAL A 1 227 ? 0.964 12.922 26.151 1.00 9.08 227 VAL A N 1
ATOM 1574 C CA . VAL A 1 227 ? 0.514 11.565 25.859 1.00 9.44 227 VAL A CA 1
ATOM 1575 C C . VAL A 1 227 ? 1.328 10.940 24.724 1.00 9.16 227 VAL A C 1
ATOM 1576 O O . VAL A 1 227 ? 1.646 9.752 24.767 1.00 10.25 227 VAL A O 1
ATOM 1580 N N . ALA A 1 228 ? 1.681 11.735 23.716 1.00 9.31 228 ALA A N 1
ATOM 1581 C CA . ALA A 1 228 ? 2.492 11.221 22.616 1.00 9.45 228 ALA A CA 1
ATOM 1582 C C . ALA A 1 228 ? 3.853 10.819 23.187 1.00 9.57 228 ALA A C 1
ATOM 1583 O O . ALA A 1 228 ? 4.397 9.766 22.848 1.00 9.83 228 ALA A O 1
ATOM 1585 N N . GLY A 1 229 ? 4.394 11.660 24.063 1.00 9.81 229 GLY A N 1
ATOM 1586 C CA . GLY A 1 229 ? 5.670 11.353 24.683 1.00 10.91 229 GLY A CA 1
A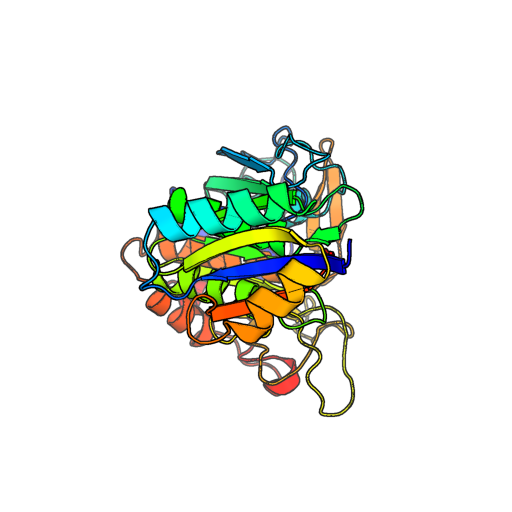TOM 1587 C C . GLY A 1 229 ? 5.542 10.123 25.564 1.00 10.30 229 GLY A C 1
ATOM 1588 O O . GLY A 1 229 ? 6.453 9.300 25.627 1.00 10.29 229 GLY A O 1
ATOM 1589 N N . ALA A 1 230 ? 4.407 10.000 26.248 1.00 10.27 230 ALA A N 1
ATOM 1590 C CA . ALA A 1 230 ? 4.165 8.852 27.119 1.00 9.55 230 ALA A CA 1
ATOM 1591 C C . ALA A 1 230 ? 4.186 7.572 26.291 1.00 9.96 230 ALA A C 1
ATOM 1592 O O . ALA A 1 230 ? 4.759 6.564 26.706 1.00 10.20 230 ALA A O 1
ATOM 1594 N N . ALA A 1 231 ? 3.564 7.618 25.116 1.00 9.14 231 ALA A N 1
ATOM 1595 C CA . ALA A 1 231 ? 3.539 6.458 24.232 1.00 9.89 231 ALA A CA 1
ATOM 1596 C C . ALA A 1 231 ? 4.966 6.076 23.861 1.00 9.98 231 ALA A C 1
ATOM 1597 O O . ALA A 1 231 ? 5.300 4.896 23.786 1.00 10.93 231 ALA A O 1
ATOM 1599 N N . ALA A 1 232 ? 5.818 7.075 23.642 1.00 10.42 232 ALA A N 1
ATOM 1600 C CA . ALA A 1 232 ? 7.205 6.809 23.283 1.00 11.03 232 ALA A CA 1
ATOM 1601 C C . ALA A 1 232 ? 7.963 6.169 24.443 1.00 11.06 232 ALA A C 1
ATOM 1602 O O . ALA A 1 232 ? 8.797 5.286 24.232 1.00 11.65 232 ALA A O 1
ATOM 1604 N N . LEU A 1 233 ? 7.689 6.611 25.668 1.00 11.32 233 LEU A N 1
ATOM 1605 C CA . LEU A 1 233 ? 8.360 6.022 26.824 1.00 11.86 233 LEU A CA 1
ATOM 1606 C C . LEU A 1 233 ? 7.969 4.557 26.923 1.00 12.52 233 LEU A C 1
ATOM 1607 O O . LEU A 1 233 ? 8.817 3.691 27.127 1.00 13.40 233 LEU A O 1
ATOM 1612 N N . ILE A 1 234 ? 6.675 4.289 26.774 1.00 12.25 234 ILE A N 1
ATOM 1613 C CA . ILE A 1 234 ? 6.166 2.925 26.845 1.00 12.31 234 ILE A CA 1
ATOM 1614 C C . ILE A 1 234 ? 6.825 2.043 25.786 1.00 12.44 234 ILE A C 1
ATOM 1615 O O . ILE A 1 234 ? 7.257 0.930 26.081 1.00 13.76 234 ILE A O 1
ATOM 1620 N N . LEU A 1 235 ? 6.917 2.543 24.558 1.00 11.49 235 LEU A N 1
ATOM 1621 C CA . LEU A 1 235 ? 7.536 1.777 23.484 1.00 12.75 235 LEU A CA 1
ATOM 1622 C C . LEU A 1 235 ? 9.040 1.592 23.675 1.00 14.32 235 LEU A C 1
ATOM 1623 O O . LEU A 1 235 ? 9.616 0.644 23.144 1.00 14.84 235 LEU A O 1
ATOM 1628 N N . SER A 1 236 ? 9.688 2.484 24.420 1.00 14.70 236 SER A N 1
ATOM 1629 C CA . SER A 1 236 ? 11.124 2.327 24.636 1.00 15.61 236 SER A CA 1
ATOM 1630 C C . SER A 1 236 ? 11.378 1.188 25.621 1.00 17.03 236 SER A C 1
ATOM 1631 O O . SER A 1 236 ? 12.469 0.618 25.651 1.00 18.50 236 SER A O 1
ATOM 1634 N N . LYS A 1 237 ? 10.368 0.851 26.418 1.00 15.73 237 LYS A N 1
ATOM 1635 C CA . LYS A 1 237 ? 10.496 -0.254 27.366 1.00 17.16 237 LYS A CA 1
ATOM 1636 C C . LYS A 1 237 ? 9.926 -1.529 26.747 1.00 17.99 237 LYS A C 1
ATOM 1637 O O . LYS A 1 237 ? 10.463 -2.618 26.943 1.00 19.00 237 LYS A O 1
ATOM 1643 N N . HIS A 1 238 ? 8.832 -1.382 26.005 1.00 15.98 238 HIS A N 1
ATOM 1644 C CA . HIS A 1 238 ? 8.169 -2.508 25.347 1.00 16.00 238 HIS A CA 1
ATOM 1645 C C . HIS A 1 238 ? 8.112 -2.234 23.846 1.00 14.92 238 HIS A C 1
ATOM 1646 O O . HIS A 1 238 ? 7.040 -1.987 23.291 1.00 14.32 238 HIS A O 1
ATOM 1653 N N . PRO A 1 239 ? 9.268 -2.277 23.168 1.00 15.68 239 PRO A N 1
ATOM 1654 C CA . PRO A 1 239 ? 9.333 -2.024 21.726 1.00 15.87 239 PRO A CA 1
ATOM 1655 C C . PRO A 1 239 ? 8.498 -2.949 20.848 1.00 16.22 239 PRO A C 1
ATOM 1656 O O . PRO A 1 239 ? 8.197 -2.618 19.702 1.00 16.87 239 PRO A O 1
ATOM 1660 N N . ASN A 1 240 ? 8.107 -4.099 21.384 1.00 15.91 240 ASN A N 1
ATOM 1661 C CA . ASN A 1 240 ? 7.330 -5.049 20.601 1.00 15.51 240 ASN A CA 1
ATOM 1662 C C . ASN A 1 240 ? 5.819 -4.916 20.761 1.00 14.61 240 ASN A C 1
ATOM 1663 O O . ASN A 1 240 ? 5.056 -5.602 20.086 1.00 15.19 240 ASN A O 1
ATOM 1668 N N . TRP A 1 241 ? 5.382 -4.032 21.650 1.00 12.98 241 TRP A N 1
ATOM 1669 C CA . TRP A 1 241 ? 3.953 -3.823 21.860 1.00 13.77 241 TRP A CA 1
ATOM 1670 C C . TRP A 1 241 ? 3.316 -3.148 20.655 1.00 13.42 241 TRP A C 1
ATOM 1671 O O . TRP A 1 241 ? 3.921 -2.276 20.032 1.00 14.42 241 TRP A O 1
ATOM 1682 N N . THR A 1 242 ? 2.094 -3.552 20.326 1.00 12.09 242 THR A N 1
ATOM 1683 C CA . THR A 1 242 ? 1.378 -2.936 19.214 1.00 11.17 242 THR A CA 1
ATOM 1684 C C . THR A 1 242 ? 0.803 -1.632 19.736 1.00 10.95 242 THR A C 1
ATOM 1685 O O . THR A 1 242 ? 0.776 -1.396 20.948 1.00 11.00 242 THR A O 1
ATOM 1689 N N . ASN A 1 243 ? 0.335 -0.781 18.831 1.00 11.45 243 ASN A N 1
ATOM 1690 C CA . ASN A 1 243 ? -0.260 0.465 19.273 1.00 12.03 243 ASN A CA 1
ATOM 1691 C C . ASN A 1 243 ? -1.484 0.157 20.136 1.00 12.09 243 ASN A C 1
ATOM 1692 O O . ASN A 1 243 ? -1.803 0.905 21.053 1.00 12.44 243 ASN A O 1
ATOM 1697 N N . THR A 1 244 ? -2.146 -0.964 19.864 1.00 12.03 244 THR A N 1
ATOM 1698 C CA . THR A 1 244 ? -3.318 -1.356 20.643 1.00 11.71 244 THR A CA 1
ATOM 1699 C C . THR A 1 244 ? -2.902 -1.613 22.090 1.00 12.19 244 THR A C 1
ATOM 1700 O O . THR A 1 244 ? -3.599 -1.217 23.029 1.00 12.06 244 THR A O 1
ATOM 1704 N N . GLN A 1 245 ? -1.765 -2.281 22.266 1.00 11.52 245 GLN A N 1
ATOM 1705 C CA . GLN A 1 245 ? -1.259 -2.571 23.602 1.00 11.71 245 GLN A CA 1
ATOM 1706 C C . GLN A 1 245 ? -0.844 -1.292 24.317 1.00 11.25 245 GLN A C 1
ATOM 1707 O O . GLN A 1 245 ? -1.096 -1.132 25.512 1.00 12.25 245 GLN A O 1
ATOM 1713 N N . VAL A 1 246 ? -0.210 -0.380 23.586 1.00 10.82 246 VAL A N 1
ATOM 1714 C CA . VAL A 1 246 ? 0.224 0.880 24.177 1.00 10.99 246 VAL A CA 1
ATOM 1715 C C . VAL A 1 246 ? -0.978 1.703 24.617 1.00 11.37 246 VAL A C 1
ATOM 1716 O O . VAL A 1 246 ? -1.022 2.199 25.744 1.00 12.33 246 VAL A O 1
ATOM 1720 N N . ARG A 1 247 ? -1.957 1.837 23.731 1.00 10.81 247 ARG A N 1
ATOM 1721 C CA . ARG A 1 247 ? -3.146 2.606 24.050 1.00 11.14 247 ARG A CA 1
ATOM 1722 C C . ARG A 1 247 ? -3.923 1.988 25.203 1.00 12.93 247 ARG A C 1
ATOM 1723 O O . ARG A 1 247 ? -4.355 2.694 26.113 1.00 13.48 247 ARG A O 1
ATOM 1731 N N . SER A 1 248 ? -4.107 0.672 25.162 1.00 12.91 248 SER A N 1
ATOM 1732 C CA . SER A 1 248 ? -4.844 -0.004 26.218 1.00 13.75 248 SER A CA 1
ATOM 1733 C C . SER A 1 248 ? -4.207 0.242 27.582 1.00 14.08 248 SER A C 1
ATOM 1734 O O . SER A 1 248 ? -4.903 0.540 28.554 1.00 15.34 248 SER A O 1
ATOM 1737 N N . SER A 1 249 ? -2.884 0.133 27.657 1.00 13.36 249 SER A N 1
ATOM 1738 C CA . SER A 1 249 ? -2.199 0.341 28.927 1.00 13.56 249 SER A CA 1
ATOM 1739 C C . SER A 1 249 ? -2.355 1.778 29.417 1.00 14.30 249 SER A C 1
ATOM 1740 O O . SER A 1 249 ? -2.619 2.014 30.597 1.00 15.52 249 SER A O 1
ATOM 1743 N N . LEU A 1 250 ? -2.197 2.738 28.513 1.00 13.60 250 LEU A N 1
ATOM 1744 C CA . LEU A 1 250 ? -2.344 4.143 28.877 1.00 13.81 250 LEU A CA 1
ATOM 1745 C C . LEU A 1 250 ? -3.734 4.436 29.429 1.00 14.35 250 LEU A C 1
ATOM 1746 O O . LEU A 1 250 ? -3.877 5.124 30.438 1.00 15.04 250 LEU A O 1
ATOM 1751 N N . GLU A 1 251 ? -4.760 3.908 28.773 1.00 14.09 251 GLU A N 1
ATOM 1752 C CA . GLU A 1 251 ? -6.123 4.160 29.214 1.00 14.93 251 GLU A CA 1
ATOM 1753 C C . GLU A 1 251 ? -6.558 3.365 30.436 1.00 16.34 251 GLU A C 1
ATOM 1754 O O . GLU A 1 251 ? -7.454 3.789 31.163 1.00 18.78 251 GLU A O 1
ATOM 1760 N N . ASN A 1 252 ? -5.913 2.229 30.674 1.00 16.49 252 ASN A N 1
ATOM 1761 C CA . ASN A 1 252 ? -6.270 1.380 31.803 1.00 17.60 252 ASN A CA 1
ATOM 1762 C C . ASN A 1 252 ? -5.514 1.716 33.090 1.00 17.48 252 ASN A C 1
ATOM 1763 O O . ASN A 1 252 ? -5.847 1.200 34.158 1.00 19.23 252 ASN A O 1
ATOM 1768 N N . THR A 1 253 ? -4.509 2.584 32.999 1.00 14.71 253 THR A N 1
ATOM 1769 C CA . THR A 1 253 ? -3.724 2.950 34.177 1.00 14.26 253 THR A CA 1
ATOM 1770 C C . THR A 1 253 ? -3.847 4.416 34.573 1.00 12.65 253 THR A C 1
ATOM 1771 O O . THR A 1 253 ? -3.036 4.929 35.344 1.00 13.84 253 THR A O 1
ATOM 1775 N N . THR A 1 254 ? -4.864 5.086 34.048 1.00 13.07 254 THR A N 1
ATOM 1776 C CA . THR A 1 254 ? -5.084 6.489 34.373 1.00 14.24 254 THR A CA 1
ATOM 1777 C C . THR A 1 254 ? -5.503 6.654 35.826 1.00 16.06 254 THR A C 1
ATOM 1778 O O . THR A 1 254 ? -5.959 5.707 36.475 1.00 16.65 254 THR A O 1
ATOM 1782 N N . THR A 1 255 ? -5.327 7.864 36.334 1.00 15.55 255 THR A N 1
ATOM 1783 C CA . THR A 1 255 ? -5.764 8.186 37.678 1.00 16.12 255 THR A CA 1
ATOM 1784 C C . THR A 1 255 ? -7.137 8.773 37.401 1.00 16.71 255 THR A C 1
ATOM 1785 O O . THR A 1 255 ? -7.254 9.833 36.782 1.00 16.24 255 THR A O 1
ATOM 1789 N N . LYS A 1 256 ? -8.179 8.062 37.821 1.00 17.57 256 LYS A N 1
ATOM 1790 C CA . LYS A 1 256 ? -9.543 8.508 37.588 1.00 18.23 256 LYS A CA 1
ATOM 1791 C C . LYS A 1 256 ? -9.815 9.870 38.208 1.00 17.24 256 LYS A C 1
ATOM 1792 O O . LYS A 1 256 ? -9.436 10.135 39.349 1.00 18.98 256 LYS A O 1
ATOM 1798 N N . LEU A 1 257 ? -10.467 10.733 37.438 0.50 13.68 257 LEU A N 1
ATOM 1799 C CA . LEU A 1 257 ? -10.807 12.066 37.906 0.50 13.95 257 LEU A CA 1
ATOM 1800 C C . LEU A 1 257 ? -12.324 12.226 37.909 0.50 15.05 257 LEU A C 1
ATOM 1801 O O . LEU A 1 257 ? -13.034 11.395 38.477 0.50 15.73 257 LEU A O 1
ATOM 1806 N N . GLY A 1 258 ? -12.822 13.278 37.271 0.50 16.18 258 GLY A N 1
ATOM 1807 C CA . GLY A 1 258 ? -14.257 13.505 37.240 0.50 17.29 258 GLY A CA 1
ATOM 1808 C C . GLY A 1 258 ? -15.000 12.668 36.217 0.50 17.71 258 GLY A C 1
ATOM 1809 O O . GLY A 1 258 ? -14.468 11.688 35.694 0.50 16.65 258 GLY A O 1
ATOM 1810 N N . ASP A 1 259 ? -16.240 13.059 35.937 1.00 20.73 259 ASP A N 1
ATOM 1811 C CA . ASP A 1 259 ? -17.081 12.361 34.971 1.00 22.26 259 ASP A CA 1
ATOM 1812 C C . ASP A 1 259 ? -16.353 12.251 33.634 1.00 22.17 259 ASP A C 1
ATOM 1813 O O . ASP A 1 259 ? -15.691 13.194 33.203 1.00 21.57 259 ASP A O 1
ATOM 1818 N N . SER A 1 260 ? -16.484 11.097 32.985 1.00 21.98 260 SER A N 1
ATOM 1819 C CA . SER A 1 260 ? -15.821 10.842 31.707 1.00 21.62 260 SER A CA 1
ATOM 1820 C C . SER A 1 260 ? -16.161 11.835 30.599 1.00 20.76 260 SER A C 1
ATOM 1821 O O . SER A 1 260 ? -15.365 12.042 29.684 1.00 19.97 260 SER A O 1
ATOM 1824 N N . PHE A 1 261 ? -17.340 12.444 30.669 1.00 19.45 261 PHE A N 1
ATOM 1825 C CA . PHE A 1 261 ? -17.744 13.411 29.655 1.00 18.84 261 PHE A CA 1
ATOM 1826 C C . PHE A 1 261 ? -16.775 14.588 29.678 1.00 17.71 261 PHE A C 1
ATOM 1827 O O . PHE A 1 261 ? -16.501 15.203 28.645 1.00 18.47 261 PHE A O 1
ATOM 1835 N N . TYR A 1 262 ? -16.251 14.885 30.864 1.00 17.83 262 TYR A N 1
ATOM 1836 C CA . TYR A 1 262 ? -15.335 16.005 31.047 1.00 17.57 262 TYR A CA 1
ATOM 1837 C C . TYR A 1 262 ? -13.870 15.627 31.249 1.00 17.02 262 TYR A C 1
ATOM 1838 O O . TYR A 1 262 ? -12.979 16.430 30.962 1.00 16.74 262 TYR A O 1
ATOM 1847 N N . TYR A 1 263 ? -13.617 14.420 31.745 1.00 15.93 263 TYR A N 1
ATOM 1848 C CA . TYR A 1 263 ? -12.248 13.981 32.012 1.00 15.80 263 TYR A CA 1
ATOM 1849 C C . TYR A 1 263 ? -11.831 12.702 31.303 1.00 15.10 263 TYR A C 1
ATOM 1850 O O . TYR A 1 263 ? -10.716 12.224 31.506 1.00 15.75 263 TYR A O 1
ATOM 1859 N N . GLY A 1 264 ? -12.710 12.143 30.481 1.00 15.09 264 GLY A N 1
ATOM 1860 C CA . GLY A 1 264 ? -12.366 10.898 29.822 1.00 15.86 264 GLY A CA 1
ATOM 1861 C C . GLY A 1 264 ? -12.045 9.886 30.909 1.00 16.68 264 GLY A C 1
ATOM 1862 O O . GLY A 1 264 ? -12.709 9.858 31.951 1.00 17.49 264 GLY A O 1
ATOM 1863 N N . LYS A 1 265 ? -11.023 9.066 30.693 1.00 16.16 265 LYS A N 1
ATOM 1864 C CA . LYS A 1 265 ? -10.647 8.067 31.684 1.00 16.17 265 LYS A CA 1
ATOM 1865 C C . LYS A 1 265 ? -9.787 8.631 32.806 1.00 16.35 265 LYS A C 1
ATOM 1866 O O . LYS A 1 265 ? -9.468 7.931 33.768 1.00 16.40 265 LYS A O 1
ATOM 1872 N N . GLY A 1 266 ? -9.416 9.900 32.688 1.00 14.42 266 GLY A N 1
ATOM 1873 C CA . GLY A 1 266 ? -8.609 10.514 33.725 1.00 14.36 266 GLY A CA 1
ATOM 1874 C C . GLY A 1 266 ? -7.220 10.918 33.277 1.00 14.19 266 GLY A C 1
ATOM 1875 O O . GLY A 1 266 ? -6.917 10.930 32.083 1.00 13.94 266 GLY A O 1
ATOM 1876 N N . LEU A 1 267 ? -6.379 11.250 34.250 1.00 13.08 267 LEU A N 1
ATOM 1877 C CA . LEU A 1 267 ? -5.005 11.673 33.997 1.00 13.09 267 LEU A CA 1
ATOM 1878 C C . LEU A 1 267 ? -4.093 10.491 33.710 1.00 13.08 267 LEU A C 1
ATOM 1879 O O . LEU A 1 267 ? -4.070 9.527 34.468 1.00 13.91 267 LEU A O 1
ATOM 1884 N N . ILE A 1 268 ? -3.324 10.562 32.627 1.00 11.57 268 ILE A N 1
ATOM 1885 C CA . ILE A 1 268 ? -2.420 9.462 32.329 1.00 11.53 268 ILE A CA 1
ATOM 1886 C C . ILE A 1 268 ? -1.317 9.365 33.380 1.00 12.00 268 ILE A C 1
ATOM 1887 O O . ILE A 1 268 ? -0.924 10.361 33.996 1.00 11.54 268 ILE A O 1
ATOM 1892 N N . ASN A 1 269 ? -0.842 8.144 33.587 1.00 12.57 269 ASN A N 1
ATOM 1893 C CA . ASN A 1 269 ? 0.222 7.841 34.529 1.00 12.92 269 ASN A CA 1
ATOM 1894 C C . ASN A 1 269 ? 1.125 6.934 33.714 1.00 12.45 269 ASN A C 1
ATOM 1895 O O . ASN A 1 269 ? 0.878 5.732 33.618 1.00 13.76 269 ASN A O 1
ATOM 1900 N N . VAL A 1 270 ? 2.162 7.505 33.111 1.00 11.95 270 VAL A N 1
ATOM 1901 C CA . VAL A 1 270 ? 3.038 6.710 32.268 1.00 12.72 270 VAL A CA 1
ATOM 1902 C C . VAL A 1 270 ? 3.869 5.686 33.027 1.00 13.44 270 VAL A C 1
ATOM 1903 O O . VAL A 1 270 ? 4.231 4.652 32.472 1.00 13.33 270 VAL A O 1
ATOM 1907 N N . GLN A 1 271 ? 4.165 5.952 34.296 1.00 13.42 271 GLN A N 1
ATOM 1908 C CA . GLN A 1 271 ? 4.932 4.989 35.075 1.00 14.45 271 GLN A CA 1
ATOM 1909 C C . GLN A 1 271 ? 4.105 3.707 35.192 1.00 14.74 271 GLN A C 1
ATOM 1910 O O . GLN A 1 271 ? 4.615 2.605 34.995 1.00 15.22 271 GLN A O 1
ATOM 1916 N N . ALA A 1 272 ? 2.821 3.857 35.499 1.00 14.30 272 ALA A N 1
ATOM 1917 C CA . ALA A 1 272 ? 1.940 2.703 35.626 1.00 14.51 272 ALA A CA 1
ATOM 1918 C C . ALA A 1 272 ? 1.705 2.052 34.263 1.00 14.99 272 ALA A C 1
ATOM 1919 O O . ALA A 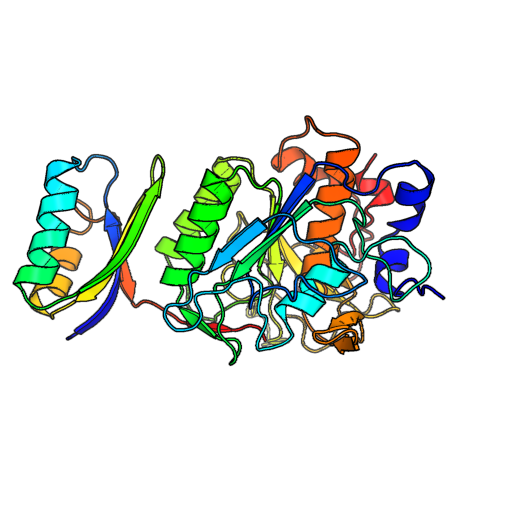1 272 ? 1.685 0.824 34.142 1.00 15.06 272 ALA A O 1
ATOM 1921 N N . ALA A 1 273 ? 1.535 2.878 33.236 1.00 14.45 273 ALA A N 1
ATOM 1922 C CA . ALA A 1 273 ? 1.291 2.374 31.889 1.00 16.07 273 ALA A CA 1
ATOM 1923 C C . ALA A 1 273 ? 2.468 1.564 31.352 1.00 16.98 273 ALA A C 1
ATOM 1924 O O . ALA A 1 273 ? 2.289 0.691 30.503 1.00 18.33 273 ALA A O 1
ATOM 1926 N N . ALA A 1 274 ? 3.670 1.855 31.843 1.00 17.65 274 ALA A N 1
ATOM 1927 C CA . ALA A 1 274 ? 4.868 1.147 31.403 1.00 19.23 274 ALA A CA 1
ATOM 1928 C C . ALA A 1 274 ? 4.948 -0.244 32.026 1.00 21.47 274 ALA A C 1
ATOM 1929 O O . ALA A 1 274 ? 5.816 -1.046 31.671 1.00 21.98 274 ALA A O 1
ATOM 1931 N N . GLN A 1 275 ? 4.048 -0.514 32.967 1.00 21.15 275 GLN A N 1
ATOM 1932 C CA . GLN A 1 275 ? 3.982 -1.804 33.646 1.00 23.44 275 GLN A CA 1
ATOM 1933 C C . GLN A 1 275 ? 5.336 -2.322 34.135 1.00 25.48 275 GLN A C 1
ATOM 1934 O O . GLN A 1 275 ? 6.274 -1.506 34.248 1.00 26.00 275 GLN A O 1
ATOM 1941 N N . SER B 2 1 ? -13.674 27.767 -10.887 1.00 29.68 1 SER B N 1
ATOM 1942 C CA . SER B 2 1 ? -13.448 26.606 -9.981 1.00 27.28 1 SER B CA 1
ATOM 1943 C C . SER B 2 1 ? -14.580 26.462 -8.973 1.00 26.06 1 SER B C 1
ATOM 1944 O O . SER B 2 1 ? -15.112 27.453 -8.472 1.00 26.75 1 SER B O 1
ATOM 1947 N N . ALA B 2 2 ? -14.948 25.219 -8.683 1.00 21.96 2 ALA B N 1
ATOM 1948 C CA . ALA B 2 2 ? -16.011 24.938 -7.727 1.00 20.56 2 ALA B CA 1
ATOM 1949 C C . ALA B 2 2 ? -15.446 24.944 -6.312 1.00 19.43 2 ALA B C 1
ATOM 1950 O O . ALA B 2 2 ? -16.192 24.882 -5.336 1.00 20.60 2 ALA B O 1
ATOM 1952 N N . GLY B 2 3 ? -14.122 25.020 -6.210 1.00 18.15 3 GLY B N 1
ATOM 1953 C CA . GLY B 2 3 ? -13.485 25.033 -4.906 1.00 16.96 3 GLY B CA 1
ATOM 1954 C C . GLY B 2 3 ? -12.439 23.948 -4.741 1.00 15.97 3 GLY B C 1
ATOM 1955 O O . GLY B 2 3 ? -12.111 23.240 -5.692 1.00 15.88 3 GLY B O 1
ATOM 1956 N N . LYS B 2 4 ? -11.916 23.827 -3.525 1.00 14.91 4 LYS B N 1
ATOM 1957 C CA . LYS B 2 4 ? -10.898 22.833 -3.203 1.00 13.68 4 LYS B CA 1
ATOM 1958 C C . LYS B 2 4 ? -11.571 21.594 -2.621 1.00 12.97 4 LYS B C 1
ATOM 1959 O O . LYS B 2 4 ? -12.392 21.694 -1.707 1.00 12.78 4 LYS B O 1
ATOM 1965 N N . PHE B 2 5 ? -11.220 20.426 -3.151 1.00 12.04 5 PHE B N 1
ATOM 1966 C CA . PHE B 2 5 ? -11.809 19.181 -2.686 1.00 11.88 5 PHE B CA 1
ATOM 1967 C C . PHE B 2 5 ? -10.778 18.092 -2.455 1.00 11.46 5 PHE B C 1
ATOM 1968 O O . PHE B 2 5 ? -9.623 18.206 -2.872 1.00 12.68 5 PHE B O 1
ATOM 1976 N N . ILE B 2 6 ? -11.219 17.041 -1.773 1.00 11.01 6 ILE B N 1
ATOM 1977 C CA . ILE B 2 6 ? -10.393 15.875 -1.499 1.00 10.97 6 ILE B CA 1
ATOM 1978 C C . ILE B 2 6 ? -11.198 14.697 -2.026 1.00 11.51 6 ILE B C 1
ATOM 1979 O O . ILE B 2 6 ? -12.366 14.522 -1.673 1.00 11.92 6 ILE B O 1
ATOM 1984 N N . VAL B 2 7 ? -10.567 13.901 -2.879 1.00 11.39 7 VAL B N 1
ATOM 1985 C CA . VAL B 2 7 ? -11.217 12.758 -3.497 1.00 12.54 7 VAL B CA 1
ATOM 1986 C C . VAL B 2 7 ? -10.489 11.465 -3.162 1.00 13.06 7 VAL B C 1
ATOM 1987 O O . VAL B 2 7 ? -9.274 11.372 -3.322 1.00 14.37 7 VAL B O 1
ATOM 1991 N N . ILE B 2 8 ? -11.235 10.474 -2.689 1.00 12.82 8 ILE B N 1
ATOM 1992 C CA . ILE B 2 8 ? -10.656 9.178 -2.359 1.00 12.65 8 ILE B CA 1
ATOM 1993 C C . ILE B 2 8 ? -11.318 8.152 -3.272 1.00 13.31 8 ILE B C 1
ATOM 1994 O O . ILE B 2 8 ? -12.546 8.102 -3.368 1.00 13.49 8 ILE B O 1
ATOM 1999 N N . PHE B 2 9 ? -10.500 7.351 -3.950 1.00 13.60 9 PHE B N 1
ATOM 2000 C CA . PHE B 2 9 ? -10.995 6.329 -4.872 1.00 13.92 9 PHE B CA 1
ATOM 2001 C C . PHE B 2 9 ? -11.437 5.052 -4.173 1.00 15.58 9 PHE B C 1
ATOM 2002 O O . PHE B 2 9 ? -11.012 4.763 -3.055 1.00 15.96 9 PHE B O 1
ATOM 2010 N N . LYS B 2 10 ? -12.294 4.287 -4.844 1.00 16.29 10 LYS B N 1
ATOM 2011 C CA . LYS B 2 10 ? -12.707 2.998 -4.313 1.00 16.89 10 LYS B CA 1
ATOM 2012 C C . LYS B 2 10 ? -11.435 2.179 -4.511 1.00 17.64 10 LYS B C 1
ATOM 2013 O O . LYS B 2 10 ? -10.662 2.452 -5.432 1.00 17.84 10 LYS B O 1
ATOM 2019 N N . ASN B 2 11 ? -11.206 1.183 -3.668 1.00 19.71 11 ASN B N 1
ATOM 2020 C CA . ASN B 2 11 ? -9.979 0.406 -3.779 1.00 22.01 11 ASN B CA 1
ATOM 2021 C C . ASN B 2 11 ? -9.840 -0.572 -4.940 1.00 23.42 11 ASN B C 1
ATOM 2022 O O . ASN B 2 11 ? -8.776 -1.163 -5.118 1.00 25.48 11 ASN B O 1
ATOM 2027 N N . ASP B 2 12 ? -10.887 -0.744 -5.740 1.00 24.24 12 ASP B N 1
ATOM 2028 C CA . ASP B 2 12 ? -10.785 -1.652 -6.875 1.00 25.29 12 ASP B CA 1
ATOM 2029 C C . ASP B 2 12 ? -10.537 -0.890 -8.174 1.00 24.45 12 ASP B C 1
ATOM 2030 O O . ASP B 2 12 ? -10.574 -1.466 -9.261 1.00 25.36 12 ASP B O 1
ATOM 2035 N N . VAL B 2 13 ? -10.275 0.409 -8.056 1.00 22.59 13 VAL B N 1
ATOM 2036 C CA . VAL B 2 13 ? -10.001 1.243 -9.221 1.00 21.84 13 VAL B CA 1
ATOM 2037 C C . VAL B 2 13 ? -8.542 1.046 -9.633 1.00 22.04 13 VAL B C 1
ATOM 2038 O O . VAL B 2 13 ? -7.635 1.148 -8.805 1.00 22.03 13 VAL B O 1
ATOM 2042 N N . SER B 2 14 ? -8.321 0.763 -10.913 1.00 22.17 14 SER B N 1
ATOM 2043 C CA . SER B 2 14 ? -6.974 0.525 -11.427 1.00 23.15 14 SER B CA 1
ATOM 2044 C C . SER B 2 14 ? -6.094 1.767 -11.428 1.00 23.76 14 SER B C 1
ATOM 2045 O O . SER B 2 14 ? -6.582 2.895 -11.355 1.00 21.57 14 SER B O 1
ATOM 2048 N N . GLU B 2 15 ? -4.786 1.546 -11.525 1.00 24.20 15 GLU B N 1
ATOM 2049 C CA . GLU B 2 15 ? -3.826 2.640 -11.550 1.00 25.63 15 GLU B CA 1
ATOM 2050 C C . GLU B 2 15 ? -4.014 3.503 -12.791 1.00 25.24 15 GLU B C 1
ATOM 2051 O O . GLU B 2 15 ? -3.868 4.723 -12.733 1.00 23.37 15 GLU B O 1
ATOM 2057 N N . ASP B 2 16 ? -4.335 2.869 -13.915 1.00 25.21 16 ASP B N 1
ATOM 2058 C CA . ASP B 2 16 ? -4.544 3.606 -15.152 1.00 25.31 16 ASP B CA 1
ATOM 2059 C C . ASP B 2 16 ? -5.743 4.537 -15.013 1.00 23.60 16 ASP B C 1
ATOM 2060 O O . ASP B 2 16 ? -5.699 5.685 -15.451 1.00 24.39 16 ASP B O 1
ATOM 2065 N N . LYS B 2 17 ? -6.810 4.037 -14.397 1.00 22.59 17 LYS B N 1
ATOM 2066 C CA . LYS B 2 17 ? -8.017 4.832 -14.203 1.00 21.71 17 LYS B CA 1
ATOM 2067 C C . LYS B 2 17 ? -7.745 5.999 -13.258 1.00 20.11 17 LYS B C 1
ATOM 2068 O O . LYS B 2 17 ? -8.256 7.100 -13.455 1.00 19.20 17 LYS B O 1
ATOM 2074 N N . ILE B 2 18 ? -6.942 5.751 -12.228 1.00 19.24 18 ILE B N 1
ATOM 2075 C CA . ILE B 2 18 ? -6.593 6.795 -11.271 1.00 17.98 18 ILE B CA 1
ATOM 2076 C C . ILE B 2 18 ? -5.844 7.904 -12.004 1.00 18.08 18 ILE B C 1
ATOM 2077 O O . ILE B 2 18 ? -6.154 9.086 -11.850 1.00 16.76 18 ILE B O 1
ATOM 2082 N N . ARG B 2 19 ? -4.866 7.516 -12.815 1.00 18.86 19 ARG B N 1
ATOM 2083 C CA . ARG B 2 19 ? -4.088 8.482 -13.578 1.00 20.37 19 ARG B CA 1
ATOM 2084 C C . ARG B 2 19 ? -4.995 9.232 -14.552 1.00 20.19 19 ARG B C 1
ATOM 2085 O O . ARG B 2 19 ? -4.925 10.455 -14.667 1.00 19.31 19 ARG B O 1
ATOM 2093 N N . GLU B 2 20 ? -5.846 8.484 -15.245 1.00 20.65 20 GLU B N 1
ATOM 2094 C CA . GLU B 2 20 ? -6.776 9.055 -16.213 1.00 22.12 20 GLU B CA 1
ATOM 2095 C C . GLU B 2 20 ? -7.689 10.088 -15.560 1.00 19.95 20 GLU B C 1
ATOM 2096 O O . GLU B 2 20 ? -7.964 11.145 -16.130 1.00 19.69 20 GLU B O 1
ATOM 2102 N N . THR B 2 21 ? -8.156 9.771 -14.358 1.00 18.00 21 THR B N 1
ATOM 2103 C CA . THR B 2 21 ? -9.048 10.656 -13.620 1.00 16.57 21 THR B CA 1
ATOM 2104 C C . THR B 2 21 ? -8.386 11.991 -13.311 1.00 17.09 21 THR B C 1
ATOM 2105 O O . THR B 2 21 ? -8.970 13.052 -13.534 1.00 16.58 21 THR B O 1
ATOM 2109 N N . LYS B 2 22 ? -7.162 11.940 -12.799 1.00 16.53 22 LYS B N 1
ATOM 2110 C CA . LYS B 2 22 ? -6.447 13.158 -12.459 1.00 16.97 22 LYS B CA 1
ATOM 2111 C C . LYS B 2 22 ? -6.081 13.973 -13.695 1.00 17.54 22 LYS B C 1
ATOM 2112 O O . LYS B 2 22 ? -6.153 15.202 -13.672 1.00 17.33 22 LYS B O 1
ATOM 2118 N N . ASP B 2 23 ? -5.704 13.303 -14.780 1.00 18.34 23 ASP B N 1
ATOM 2119 C CA . ASP B 2 23 ? -5.372 14.027 -16.001 1.00 19.88 23 ASP B CA 1
ATOM 2120 C C . ASP B 2 23 ? -6.613 14.771 -16.480 1.00 18.72 23 ASP B C 1
ATOM 2121 O O . ASP B 2 23 ? -6.527 15.890 -16.980 1.00 19.90 23 ASP B O 1
ATOM 2126 N N . GLU B 2 24 ? -7.771 14.142 -16.312 1.00 18.19 24 GLU B N 1
ATOM 2127 C CA . GLU B 2 24 ? -9.034 14.740 -16.728 1.00 18.62 24 GLU B CA 1
ATOM 2128 C C . GLU B 2 24 ? -9.367 15.974 -15.892 1.00 18.29 24 GLU B C 1
ATOM 2129 O O . GLU B 2 24 ? -9.840 16.982 -16.417 1.00 17.33 24 GLU B O 1
ATOM 2135 N N . VAL B 2 25 ? -9.126 15.892 -14.587 1.00 16.48 25 VAL B N 1
ATOM 2136 C CA . VAL B 2 25 ? -9.384 17.021 -13.701 1.00 16.18 25 VAL B CA 1
ATOM 2137 C C . VAL B 2 25 ? -8.634 18.247 -14.217 1.00 16.90 25 VAL B C 1
ATOM 2138 O O . VAL B 2 25 ? -9.179 19.349 -14.268 1.00 16.54 25 VAL B O 1
ATOM 2142 N N . ILE B 2 26 ? -7.382 18.041 -14.609 1.00 17.57 26 ILE B N 1
ATOM 2143 C CA . ILE B 2 26 ? -6.552 19.122 -15.121 1.00 18.82 26 ILE B CA 1
ATOM 2144 C C . ILE B 2 26 ? -7.033 19.581 -16.498 1.00 19.00 26 ILE B C 1
ATOM 2145 O O . ILE B 2 26 ? -7.092 20.778 -16.774 1.00 19.33 26 ILE B O 1
ATOM 2150 N N . ALA B 2 27 ? -7.388 18.626 -17.351 1.00 19.21 27 ALA B N 1
ATOM 2151 C CA . ALA B 2 27 ? -7.865 18.941 -18.695 1.00 19.55 27 ALA B CA 1
ATOM 2152 C C . ALA B 2 27 ? -9.127 19.801 -18.660 1.00 21.27 27 ALA B C 1
ATOM 2153 O O . ALA B 2 27 ? -9.328 20.656 -19.525 1.00 22.41 27 ALA B O 1
ATOM 2155 N N . GLU B 2 28 ? -9.978 19.572 -17.663 1.00 20.31 28 GLU B N 1
ATOM 2156 C CA . GLU B 2 28 ? -11.218 20.333 -17.522 1.00 20.76 28 GLU B CA 1
ATOM 2157 C C . GLU B 2 28 ? -10.960 21.741 -16.995 1.00 20.42 28 GLU B C 1
ATOM 2158 O O . GLU B 2 28 ? -11.807 22.625 -17.127 1.00 21.18 28 GLU B O 1
ATOM 2164 N N . GLY B 2 29 ? -9.793 21.944 -16.392 1.00 19.75 29 GLY B N 1
ATOM 2165 C CA . GLY B 2 29 ? -9.461 23.251 -15.856 1.00 18.53 29 GLY B CA 1
ATOM 2166 C C . GLY B 2 29 ? -9.212 23.240 -14.359 1.00 17.76 29 GLY B C 1
ATOM 2167 O O . GLY B 2 29 ? -9.138 24.294 -13.729 1.00 18.92 29 GLY B O 1
ATOM 2168 N N . GLY B 2 30 ? -9.089 22.046 -13.787 1.00 16.53 30 GLY B N 1
ATOM 2169 C CA . GLY B 2 30 ? -8.841 21.935 -12.360 1.00 16.64 30 GLY B CA 1
ATOM 2170 C C . GLY B 2 30 ? -7.365 21.746 -12.061 1.00 16.55 30 GLY B C 1
ATOM 2171 O O . GLY B 2 30 ? -6.522 21.907 -12.945 1.00 17.17 30 GLY B O 1
ATOM 2172 N N . THR B 2 31 ? -7.048 21.406 -10.815 1.00 15.64 31 THR B N 1
ATOM 2173 C CA . THR B 2 31 ? -5.660 21.191 -10.414 1.00 16.36 31 THR B CA 1
ATOM 2174 C C . THR B 2 31 ? -5.532 19.992 -9.484 1.00 15.51 31 THR B C 1
ATOM 2175 O O . THR B 2 31 ? -6.523 19.498 -8.945 1.00 15.71 31 THR B O 1
ATOM 2179 N N . ILE B 2 32 ? -4.298 19.529 -9.314 1.00 15.27 32 ILE B N 1
ATOM 2180 C CA . ILE B 2 32 ? -3.992 18.424 -8.414 1.00 15.16 32 ILE B CA 1
ATOM 2181 C C . ILE B 2 32 ? -2.937 18.997 -7.472 1.00 15.43 32 ILE B C 1
ATOM 2182 O O . ILE B 2 32 ? -1.819 19.286 -7.896 1.00 16.46 32 ILE B O 1
ATOM 2187 N N . THR B 2 33 ? -3.297 19.174 -6.204 1.00 14.07 33 THR B N 1
ATOM 2188 C CA . THR B 2 33 ? -2.383 19.754 -5.224 1.00 14.43 33 THR B CA 1
ATOM 2189 C C . THR B 2 33 ? -1.766 18.758 -4.241 1.00 13.87 33 THR B C 1
ATOM 2190 O O . THR B 2 33 ? -0.821 19.087 -3.523 1.00 14.36 33 THR B O 1
ATOM 2194 N N . ASN B 2 34 ? -2.311 17.549 -4.199 1.00 13.65 34 ASN B N 1
ATOM 2195 C CA . ASN B 2 34 ? -1.786 16.486 -3.348 1.00 13.73 34 ASN B CA 1
ATOM 2196 C C . ASN B 2 34 ? -2.285 15.168 -3.893 1.00 13.00 34 ASN B C 1
ATOM 2197 O O . ASN B 2 34 ? -3.370 15.096 -4.471 1.00 13.14 34 ASN B O 1
ATOM 2202 N N . GLU B 2 35 ? -1.482 14.128 -3.714 1.00 12.16 35 GLU B N 1
ATOM 2203 C CA . GLU B 2 35 ? -1.851 12.798 -4.165 1.00 12.73 35 GLU B CA 1
ATOM 2204 C C . GLU B 2 35 ? -1.573 11.831 -3.030 1.00 13.13 35 GLU B C 1
ATOM 2205 O O . GLU B 2 35 ? -0.590 11.981 -2.297 1.00 12.67 35 GLU B O 1
ATOM 2211 N N . TYR B 2 36 ? -2.456 10.856 -2.873 1.00 11.79 36 TYR B N 1
ATOM 2212 C CA . TYR B 2 36 ? -2.326 9.871 -1.811 1.00 12.10 36 TYR B CA 1
ATOM 2213 C C . TYR B 2 36 ? -2.227 8.488 -2.427 1.00 13.64 36 TYR B C 1
ATOM 2214 O O . TYR B 2 36 ? -3.040 8.116 -3.275 1.00 13.70 36 TYR B O 1
ATOM 2223 N N . ASN B 2 37 ? -1.223 7.731 -1.998 1.00 14.77 37 ASN B N 1
ATOM 2224 C CA . ASN B 2 37 ? -1.005 6.391 -2.520 1.00 16.22 37 ASN B CA 1
ATOM 2225 C C . ASN B 2 37 ? -0.579 5.448 -1.405 1.00 17.23 37 ASN B C 1
ATOM 2226 O O . ASN B 2 37 ? 0.589 5.086 -1.298 1.00 18.21 37 ASN B O 1
ATOM 2231 N N . MET B 2 38 ? -1.538 5.065 -0.573 1.00 17.97 38 MET B N 1
ATOM 2232 C CA . MET B 2 38 ? -1.280 4.155 0.535 1.00 19.63 38 MET B CA 1
ATOM 2233 C C . MET B 2 38 ? -2.049 2.874 0.281 1.00 20.87 38 MET B C 1
ATOM 2234 O O . MET B 2 38 ? -3.036 2.870 -0.453 1.00 19.68 38 MET B O 1
ATOM 2239 N N . PRO 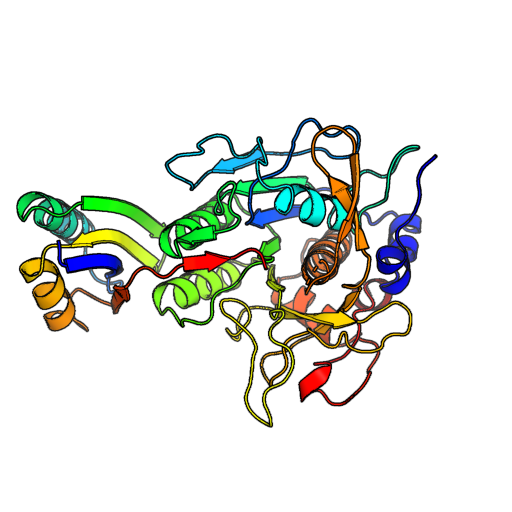B 2 39 ? -1.603 1.757 0.871 1.00 21.93 39 PRO B N 1
ATOM 2240 C CA . PRO B 2 39 ? -2.362 0.532 0.626 1.00 22.05 39 PRO B CA 1
ATOM 2241 C C . PRO B 2 39 ? -3.760 0.725 1.205 1.00 21.10 39 PRO B C 1
ATOM 2242 O O . PRO B 2 39 ? -3.910 1.059 2.380 1.00 21.55 39 PRO B O 1
ATOM 2246 N N . GLY B 2 40 ? -4.782 0.554 0.374 1.00 19.69 40 GLY B N 1
ATOM 2247 C CA . GLY B 2 40 ? -6.138 0.716 0.857 1.00 18.56 40 GLY B CA 1
ATOM 2248 C C . GLY B 2 40 ? -6.639 2.150 0.908 1.00 17.06 40 GLY B C 1
ATOM 2249 O O . GLY B 2 40 ? -7.763 2.392 1.341 1.00 18.83 40 GLY B O 1
ATOM 2250 N N . MET B 2 41 ? -5.813 3.106 0.490 1.00 15.79 41 MET B N 1
ATOM 2251 C CA . MET B 2 41 ? -6.239 4.504 0.484 1.00 14.94 41 MET B CA 1
ATOM 2252 C C . MET B 2 41 ? -5.527 5.307 -0.589 1.00 14.05 41 MET B C 1
ATOM 2253 O O . MET B 2 41 ? -4.397 5.758 -0.407 1.00 14.64 41 MET B O 1
ATOM 2258 N N . LYS B 2 42 ? -6.210 5.485 -1.713 1.00 14.02 42 LYS B N 1
ATOM 2259 C CA . LYS B 2 42 ? -5.665 6.227 -2.834 1.00 14.00 42 LYS B CA 1
ATOM 2260 C C . LYS B 2 42 ? -6.604 7.374 -3.156 1.00 13.44 42 LYS B C 1
ATOM 2261 O O . LYS B 2 42 ? -7.822 7.229 -3.083 1.00 14.30 42 LYS B O 1
ATOM 2267 N N . GLY B 2 43 ? -6.033 8.521 -3.497 1.00 12.67 43 GLY B N 1
ATOM 2268 C CA . GLY B 2 43 ? -6.856 9.669 -3.813 1.00 12.62 43 GLY B CA 1
ATOM 2269 C C . GLY B 2 43 ? -6.016 10.884 -4.131 1.00 12.05 43 GLY B C 1
ATOM 2270 O O . GLY B 2 43 ? -4.820 10.781 -4.407 1.00 12.31 43 GLY B O 1
ATOM 2271 N N . PHE B 2 44 ? -6.645 12.049 -4.089 1.00 11.45 44 PHE B N 1
ATOM 2272 C CA . PHE B 2 44 ? -5.940 13.279 -4.389 1.00 10.99 44 PHE B CA 1
ATOM 2273 C C . PHE B 2 44 ? -6.738 14.467 -3.887 1.00 10.68 44 PHE B C 1
ATOM 2274 O O . PHE B 2 44 ? -7.877 14.322 -3.443 1.00 11.62 44 PHE B O 1
ATOM 2282 N N . ALA B 2 45 ? -6.120 15.637 -3.942 1.00 10.87 45 ALA B N 1
ATOM 2283 C CA . ALA B 2 45 ? -6.774 16.869 -3.539 1.00 11.42 45 ALA B CA 1
ATOM 2284 C C . ALA B 2 45 ? -6.481 17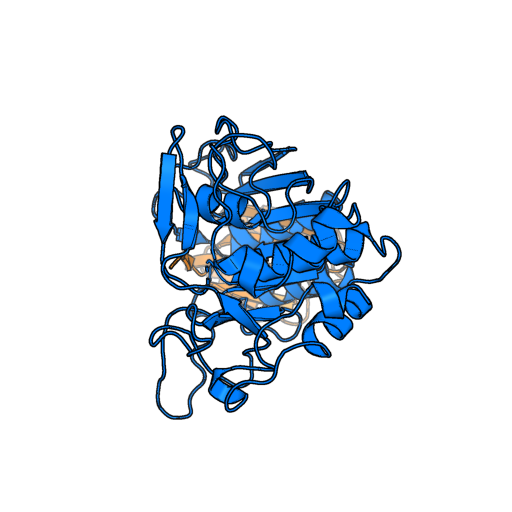.868 -4.641 1.00 11.73 45 ALA B C 1
ATOM 2285 O O . ALA B 2 45 ? -5.487 17.738 -5.354 1.00 12.79 45 ALA B O 1
ATOM 2287 N N . GLY B 2 46 ? -7.355 18.852 -4.794 1.00 11.64 46 GLY B N 1
ATOM 2288 C CA . GLY B 2 46 ? -7.136 19.855 -5.815 1.00 13.53 46 GLY B CA 1
ATOM 2289 C C . GLY B 2 46 ? -8.368 20.693 -6.058 1.00 13.41 46 GLY B C 1
ATOM 2290 O O . GLY B 2 46 ? -9.407 20.493 -5.427 1.00 13.60 46 GLY B O 1
ATOM 2291 N N . GLU B 2 47 ? -8.241 21.650 -6.968 1.00 14.29 47 GLU B N 1
ATOM 2292 C CA . GLU B 2 47 ? -9.353 22.516 -7.319 1.00 15.12 47 GLU B CA 1
ATOM 2293 C C . GLU B 2 47 ? -10.118 21.795 -8.416 1.00 14.01 47 GLU B C 1
ATOM 2294 O O . GLU B 2 47 ? -9.522 21.273 -9.357 1.00 14.90 47 GLU B O 1
ATOM 2300 N N . LEU B 2 48 ? -11.437 21.750 -8.282 1.00 13.52 48 LEU B N 1
ATOM 2301 C CA . LEU B 2 48 ? -12.261 21.070 -9.267 1.00 13.44 48 LEU B CA 1
ATOM 2302 C C . LEU B 2 48 ? -13.234 22.012 -9.950 1.00 14.31 48 LEU B C 1
ATOM 2303 O O . LEU B 2 48 ? -13.811 22.892 -9.311 1.00 15.68 48 LEU B O 1
ATOM 2308 N N . THR B 2 49 ? -13.406 21.831 -11.253 1.00 14.65 49 THR B N 1
ATOM 2309 C CA . THR B 2 49 ? -14.376 22.629 -11.983 1.00 15.06 49 THR B CA 1
ATOM 2310 C C . THR B 2 49 ? -15.705 22.002 -11.576 1.00 14.63 49 THR B C 1
ATOM 2311 O O . THR B 2 49 ? -15.738 20.874 -11.082 1.00 14.96 49 THR B O 1
ATOM 2315 N N . PRO B 2 50 ? -16.818 22.721 -11.763 1.00 14.82 50 PRO B N 1
ATOM 2316 C CA . PRO B 2 50 ? -18.116 22.153 -11.389 1.00 14.88 50 PRO B CA 1
ATOM 2317 C C . PRO B 2 50 ? -18.416 20.816 -12.071 1.00 13.51 50 PRO B C 1
ATOM 2318 O O . PRO B 2 50 ? -18.929 19.894 -11.434 1.00 13.04 50 PRO B O 1
ATOM 2322 N N . GLN B 2 51 ? -18.100 20.704 -13.360 1.00 13.80 51 GLN B N 1
ATOM 2323 C CA . GLN B 2 51 ? -18.370 19.465 -14.083 1.00 14.34 51 GLN B CA 1
ATOM 2324 C C . GLN B 2 51 ? -17.624 18.272 -13.493 1.00 13.87 51 GLN B C 1
ATOM 2325 O O . GLN B 2 51 ? -18.122 17.149 -13.523 1.00 14.20 51 GLN B O 1
ATOM 2331 N N . SER B 2 52 ? -16.427 18.509 -12.964 1.00 13.60 52 SER B N 1
ATOM 2332 C CA . SER B 2 52 ? -15.660 17.427 -12.354 1.00 13.52 52 SER B CA 1
ATOM 2333 C C . SER B 2 52 ? -16.279 17.059 -11.015 1.00 12.99 52 SER B C 1
ATOM 2334 O O . SER B 2 52 ? -16.407 15.883 -10.680 1.00 12.90 52 SER B O 1
ATOM 2337 N N . LEU B 2 53 ? -16.661 18.075 -10.252 1.00 12.38 53 LEU B N 1
ATOM 2338 C CA . LEU B 2 53 ? -17.271 17.856 -8.952 1.00 12.06 53 LEU B CA 1
ATOM 2339 C C . LEU B 2 53 ? -18.532 17.009 -9.077 1.00 11.51 53 LEU B C 1
ATOM 2340 O O . LEU B 2 53 ? -18.680 16.003 -8.390 1.00 12.51 53 LEU B O 1
ATOM 2345 N N . THR B 2 54 ? -19.441 17.406 -9.962 1.00 11.64 54 THR B N 1
ATOM 2346 C CA . THR B 2 54 ? -20.675 16.647 -10.113 1.00 10.86 54 THR B CA 1
ATOM 2347 C C . THR B 2 54 ? -20.428 15.253 -10.673 1.00 11.41 54 THR B C 1
ATOM 2348 O O . THR B 2 54 ? -21.129 14.311 -10.309 1.00 11.30 54 THR B O 1
ATOM 2352 N N . LYS B 2 55 ? -19.437 15.113 -11.549 1.00 11.74 55 LYS B N 1
ATOM 2353 C CA . LYS B 2 55 ? -19.135 13.796 -12.103 1.00 12.70 55 LYS B CA 1
ATOM 2354 C C . LYS B 2 55 ? -18.702 12.862 -10.978 1.00 12.86 55 LYS B C 1
ATOM 2355 O O . LYS B 2 55 ? -19.187 11.737 -10.871 1.00 12.90 55 LYS B O 1
ATOM 2361 N N . PHE B 2 56 ? -17.795 13.335 -10.129 1.00 13.34 56 PHE B N 1
ATOM 2362 C CA . PHE B 2 56 ? -17.313 12.522 -9.019 1.00 14.01 56 PHE B CA 1
ATOM 2363 C C . PHE B 2 56 ? -18.428 12.210 -8.028 1.00 14.55 56 PHE B C 1
ATOM 2364 O O . PHE B 2 56 ? -18.511 11.100 -7.507 1.00 15.60 56 PHE B O 1
ATOM 2372 N N . GLN B 2 57 ? -19.288 13.187 -7.762 1.00 13.70 57 GLN B N 1
ATOM 2373 C CA . GLN B 2 57 ? -20.387 12.956 -6.836 1.00 14.61 57 GLN B CA 1
ATOM 2374 C C . GLN B 2 57 ? -21.315 11.893 -7.417 1.00 15.08 57 GLN B C 1
ATOM 2375 O O . GLN B 2 57 ? -21.832 11.046 -6.693 1.00 15.24 57 GLN B O 1
ATOM 2381 N N . GLY B 2 58 ? -21.510 11.931 -8.731 1.00 13.80 58 GLY B N 1
ATOM 2382 C CA . GLY B 2 58 ? -22.367 10.951 -9.372 1.00 15.87 58 GLY B CA 1
ATOM 2383 C C . GLY B 2 58 ? -21.748 9.566 -9.396 1.00 16.87 58 GLY B C 1
ATOM 2384 O O . GLY B 2 58 ? -22.460 8.562 -9.404 1.00 18.59 58 GLY B O 1
ATOM 2385 N N . LEU B 2 59 ? -20.419 9.511 -9.401 1.00 15.35 59 LEU B N 1
ATOM 2386 C CA . LEU B 2 59 ? -19.703 8.240 -9.435 1.00 15.77 59 LEU B CA 1
ATOM 2387 C C . LEU B 2 59 ? -19.403 7.690 -8.042 1.00 16.68 59 LEU B C 1
ATOM 2388 O O . LEU B 2 59 ? -18.594 6.772 -7.883 1.00 16.42 59 LEU B O 1
ATOM 2393 N N . GLN B 2 60 ? -20.060 8.258 -7.037 1.00 17.86 60 GLN B N 1
ATOM 2394 C CA . GLN B 2 60 ? -19.907 7.809 -5.658 1.00 19.78 60 GLN B CA 1
ATOM 2395 C C . GLN B 2 60 ? -20.346 6.348 -5.607 1.00 19.91 60 GLN B C 1
ATOM 2396 O O . GLN B 2 60 ? -21.423 6.003 -6.094 1.00 20.86 60 GLN B O 1
ATOM 2402 N N . GLY B 2 61 ? -19.508 5.491 -5.033 1.00 18.71 61 GLY B N 1
ATOM 2403 C CA . GLY B 2 61 ? -19.847 4.082 -4.942 1.00 20.38 61 GLY B CA 1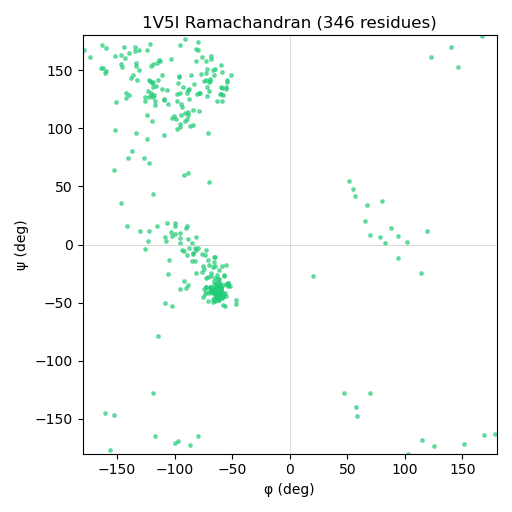
ATOM 2404 C C . GLY B 2 61 ? -19.301 3.257 -6.093 1.00 20.97 61 GLY B C 1
ATOM 2405 O O . GLY B 2 61 ? -19.313 2.028 -6.047 1.00 23.21 61 GLY B O 1
ATOM 2406 N N . ASP B 2 62 ? -18.819 3.936 -7.128 1.00 20.42 62 ASP B N 1
ATOM 2407 C CA . ASP B 2 62 ? -18.265 3.276 -8.305 1.00 21.02 62 ASP B CA 1
ATOM 2408 C C . ASP B 2 62 ? -16.775 3.595 -8.377 1.00 19.57 62 ASP B C 1
ATOM 2409 O O . ASP B 2 62 ? -15.931 2.780 -8.004 1.00 20.44 62 ASP B O 1
ATOM 2414 N N . LEU B 2 63 ? -16.459 4.793 -8.849 1.00 18.09 63 LEU B N 1
ATOM 2415 C CA . LEU B 2 63 ? -15.076 5.234 -8.961 1.00 16.49 63 LEU B CA 1
ATOM 2416 C C . LEU B 2 63 ? -14.627 5.904 -7.667 1.00 17.09 63 LEU B C 1
ATOM 2417 O O . LEU B 2 63 ? -13.476 5.776 -7.253 1.00 15.10 63 LEU B O 1
ATOM 2422 N N . ILE B 2 64 ? -15.561 6.596 -7.026 1.00 16.07 64 ILE B N 1
ATOM 2423 C CA . ILE B 2 64 ? -15.283 7.367 -5.820 1.00 17.27 64 ILE B CA 1
ATOM 2424 C C . ILE B 2 64 ? -15.789 6.797 -4.496 1.00 16.52 64 ILE B C 1
ATOM 2425 O O . ILE B 2 64 ? -16.940 6.378 -4.388 1.00 16.48 64 ILE B O 1
ATOM 2430 N N . ASP B 2 65 ? -14.925 6.791 -3.484 1.00 16.25 65 ASP B N 1
ATOM 2431 C CA . ASP B 2 65 ? -15.326 6.322 -2.164 1.00 17.06 65 ASP B CA 1
ATOM 2432 C C . ASP B 2 65 ? -15.856 7.544 -1.417 1.00 16.70 65 ASP B C 1
ATOM 2433 O O . ASP B 2 65 ? -16.822 7.458 -0.659 1.00 18.16 65 ASP B O 1
ATOM 2438 N N . SER B 2 66 ? -15.212 8.685 -1.639 1.00 15.06 66 SER B N 1
ATOM 2439 C CA . SER B 2 66 ? -15.635 9.924 -1.005 1.00 14.62 66 SER B CA 1
ATOM 2440 C C . SER B 2 66 ? -15.103 11.150 -1.732 1.00 14.44 66 SER B C 1
ATOM 2441 O O . SER B 2 66 ? -14.025 11.123 -2.322 1.00 13.36 66 SER B O 1
ATOM 2444 N N . ILE B 2 67 ? -15.893 12.215 -1.707 1.00 14.75 67 ILE B N 1
ATOM 2445 C CA . ILE B 2 67 ? -15.502 13.487 -2.296 1.00 15.29 67 ILE B CA 1
ATOM 2446 C C . ILE B 2 67 ? -16.055 14.520 -1.329 1.00 16.54 67 ILE B C 1
ATOM 2447 O O . ILE B 2 67 ? -17.244 14.512 -1.000 1.00 18.44 67 ILE B O 1
ATOM 2452 N N . GLU B 2 68 ? -15.179 15.400 -0.864 1.00 14.63 68 GLU B N 1
ATOM 2453 C CA . GLU B 2 68 ? -15.546 16.396 0.131 1.00 15.34 68 GLU B CA 1
ATOM 2454 C C . GLU B 2 68 ? -14.778 17.688 -0.080 1.00 14.27 68 GLU B C 1
ATOM 2455 O O . GLU B 2 68 ? -13.753 17.709 -0.761 1.00 13.28 68 GLU B O 1
ATOM 2461 N N . GLU B 2 69 ? -15.266 18.761 0.533 1.00 14.24 69 GLU B N 1
ATOM 2462 C CA . GLU B 2 69 ? -14.586 20.043 0.461 1.00 15.76 69 GLU B CA 1
ATOM 2463 C C . GLU B 2 69 ? -13.341 19.909 1.336 1.00 14.74 69 GLU B C 1
ATOM 2464 O O . GLU B 2 69 ? -13.359 19.190 2.337 1.00 15.28 69 GLU B O 1
ATOM 2470 N N . ASP B 2 70 ? -12.270 20.595 0.948 1.00 13.65 70 ASP B N 1
ATOM 2471 C CA . ASP B 2 70 ? -11.003 20.573 1.682 1.00 13.84 70 ASP B CA 1
ATOM 2472 C C . ASP B 2 70 ? -11.091 21.595 2.817 1.00 14.03 70 ASP B C 1
ATOM 2473 O O . ASP B 2 70 ? -10.961 22.797 2.588 1.00 16.82 70 ASP B O 1
ATOM 2478 N N . HIS B 2 71 ? -11.303 21.110 4.035 1.00 13.60 71 HIS B N 1
ATOM 2479 C CA . HIS B 2 71 ? -11.440 21.983 5.195 1.00 14.03 71 HIS B CA 1
ATOM 2480 C C . HIS B 2 71 ? -10.126 22.493 5.761 1.00 14.15 71 HIS B C 1
ATOM 2481 O O . HIS B 2 71 ? -9.047 22.093 5.332 1.00 12.63 71 HIS B O 1
ATOM 2488 N N . VAL B 2 72 ? -10.235 23.381 6.741 1.00 14.14 72 VAL B N 1
ATOM 2489 C CA . VAL B 2 72 ? -9.066 23.965 7.377 1.00 14.16 72 VAL B CA 1
ATOM 2490 C C . VAL B 2 72 ? -9.008 23.641 8.867 1.00 13.89 72 VAL B C 1
ATOM 2491 O O . VAL B 2 72 ? -10.022 23.707 9.568 1.00 14.81 72 VAL B O 1
ATOM 2495 N N . ALA B 2 73 ? -7.821 23.272 9.338 1.00 12.76 73 ALA B N 1
ATOM 2496 C CA . ALA B 2 73 ? -7.613 22.977 10.752 1.00 12.48 73 ALA B CA 1
ATOM 2497 C C . ALA B 2 73 ? -6.700 24.060 11.310 1.00 12.14 73 ALA B C 1
ATOM 2498 O O . ALA B 2 73 ? -5.962 24.704 10.562 1.00 12.57 73 ALA B O 1
ATOM 2500 N N . HIS B 2 74 ? -6.746 24.251 12.624 1.00 12.16 74 HIS B N 1
ATOM 2501 C CA . HIS B 2 74 ? -5.924 25.269 13.269 1.00 12.34 74 HIS B CA 1
ATOM 2502 C C . HIS B 2 74 ? -5.223 24.754 14.513 1.00 12.27 74 HIS B C 1
ATOM 2503 O O . HIS B 2 74 ? -5.675 23.803 15.154 1.00 12.06 74 HIS B O 1
ATOM 2510 N N . ALA B 2 75 ? -4.120 25.415 14.851 1.00 13.57 75 ALA B N 1
ATOM 2511 C CA . ALA B 2 75 ? -3.338 25.095 16.036 1.00 16.74 75 ALA B CA 1
ATOM 2512 C C . ALA B 2 75 ? -3.827 25.947 17.205 1.00 20.33 75 ALA B C 1
ATOM 2513 O O . ALA B 2 75 ? -3.066 26.736 17.770 1.00 21.60 75 ALA B O 1
ATOM 2515 N N . TYR B 2 76 ? -5.102 25.806 17.549 1.00 18.96 76 TYR B N 1
ATOM 2516 C CA . TYR B 2 76 ? -5.668 26.546 18.671 1.00 22.81 76 TYR B CA 1
ATOM 2517 C C . TYR B 2 76 ? -7.050 26.029 19.035 1.00 23.63 76 TYR B C 1
ATOM 2518 O O . TYR B 2 76 ? -7.608 26.510 20.044 1.00 23.96 76 TYR B O 1
#

Radius of gyration: 19.74 Å; Cα contacts (8 Å, |Δi|>4): 1002; chains: 2; bounding box: 46×37×59 Å

Secondary structure (DSSP, 8-state):
-----HHHHHTTHHHHHTTT-S-TT-EEEEEES---TT-TT--EEEEEE-BTTB--TT--SSSHHHHHHHHHH--SSSSS---SSTT-EEEEEE-S-TTSEEEHHHHHHHHHHHHHTT-SEEEE--BBSS--HHHHHHHHHHHHTT-EEEEE--S----TTS----BTTTSTTSEEEEEE-TTSPBPTT---STT--EEEE-SSEEEEETTTEEEEE-----HHHHHHHHHHHHHH-TT--HHHHHHHHHHS-B--S-HHHHTT-B--HHHHT-/--EEEEEEE-TT--HHHHHHHHHHHHHHT----EEEEETTEEEEEEEE-HHHHHHHHHTBTTTEEEEEE--EEE--

CATH classification: 3.40.50.200

B-factor: mean 18.39, std 9.67, range [7.76, 59.51]

Solvent-accessible surface area: 12922 Å² total

Sequence (350 aa):
AQSVPYGVSQIKAPALHSQGYTGSNVKVAVIDSGIDSSHPDLKVAGGASMVPSETNPFQDNNSHGTHVAGTVAALNNSIGVLGVAPSASLYAVKVLGADGSGQYSWIINGIEWAIANNMDVINMSLGGPSGSAALKAAVDKAVASGVVVVAAAGNEGTSGSSSTVGYPGKYPSVIAVGAVDSSNQRASFSSVGPELDVMAPGVSIQSTLPGNKYGAYNGTMASPHVAGAAALILSKHPNWTNTQVRSSLENTTTKLGDSFYYGKGLINVQAAAQSAGKFIVIFKNDVSEDKIRETKDEVIAEGGTITNEYNMPGMKGFAGELTPQSLTKFQGLQGDLIDSIEEDHVAHAY

GO terms:
  GO:0005515 protein binding (F, IPI)
  GO:0042730 fibrinolysis (P, IDA)
  GO:0004252 serine-type endopeptidase activity (F, IDA)
  GO:0006508 proteolysis (P, IDA)

Organism: Bacillus amyloliquefaciens (NCBI:txid1390)

InterPro domains:
  IPR000209 Peptidase S8/S53 domain [PF00082] (130-373)
  IPR015500 Peptidase S8, subtilisin-related [PR00723] (130-149)
  IPR015500 Peptidase S8, subtilisin-related [PR00723] (167-180)
  IPR015500 Peptidase S8, subtilisin-related [PR00723] (325-341)
  IPR022398 Peptidase S8, subtilisin, His-active site [PS00137] (171-181)
  IPR023827 Peptidase S8, subtilisin, Asp-active site [PS00136] (135-146)
  IPR023828 Peptidase S8, subtilisin, Ser-active site [PS00138] (326-336)
  IPR034202 Subtilisin Carlsberg-like catalytic domain [cd07477] (132-360)
  IPR036852 Peptidase S8/S53 domain superfamily [G3DSA:3.40.50.200] (110-382)
  IPR036852 Peptidase S8/S53 domain superfamily [SSF52743] (108-381)
  IPR037045 Peptidase S8 propeptide/proteinase inhibitor I9 superfamily [G3DSA:3.30.70.80] (30-109)
  IPR050131 Subtilisin-like serine protease [PTHR43806] (32-370)
  IPR054399 Fervidolysin-like, N-terminal prodomain [PF22148] (41-99)

Nearest PDB structures (foldseek):
  2sni-assembly1_E  TM=1.002E+00  e=2.992E-65  Bacillus amyloliquefaciens
  1sbi-assembly1_A  TM=1.001E+00  e=6.647E-64  Bacillus amyloliquefaciens
  1dui-assembly1_A  TM=9.917E-01  e=2.550E-57  Bacillus amyloliquefaciens
  1sbt-assembly1_A  TM=9.940E-01  e=2.340E-54  Bacillus amyloliquefaciens
  7am7-assembly3_C  TM=9.652E-01  e=3.399E-55  Bacillus amyloliquefaciens